Protein AF-A0A1Y2EDU8-F1 (afdb_monomer_lite)

Radius of gyration: 25.14 Å; chains: 1; bounding box: 68×52×65 Å

Organism: NCBI:txid1141098

Structure (mmCIF, N/CA/C/O backbone):
data_AF-A0A1Y2EDU8-F1
#
_entry.id   AF-A0A1Y2EDU8-F1
#
loop_
_atom_site.group_PDB
_atom_site.id
_atom_site.type_symbol
_atom_site.label_atom_id
_atom_site.label_alt_id
_atom_site.label_comp_id
_atom_site.label_asym_id
_atom_site.label_entity_id
_atom_site.label_seq_id
_atom_site.pdbx_PDB_ins_code
_atom_site.Cartn_x
_atom_site.Cartn_y
_atom_site.Cartn_z
_atom_site.occupancy
_atom_site.B_iso_or_equiv
_atom_site.auth_seq_id
_atom_site.auth_comp_id
_atom_site.auth_asym_id
_atom_site.auth_atom_id
_atom_site.pdbx_PDB_model_num
ATOM 1 N N . MET A 1 1 ? -16.006 30.646 19.051 1.00 31.11 1 MET A N 1
ATOM 2 C CA . MET A 1 1 ? -14.658 30.040 18.969 1.00 31.11 1 MET A CA 1
ATOM 3 C C . MET A 1 1 ? -14.305 29.450 20.327 1.00 31.11 1 MET A C 1
ATOM 5 O O . MET A 1 1 ? -13.893 30.186 21.211 1.00 31.11 1 MET A O 1
ATOM 9 N N . ARG A 1 2 ? -14.573 28.156 20.543 1.00 25.34 2 ARG A N 1
ATOM 10 C CA . ARG A 1 2 ? -14.184 27.457 21.779 1.00 25.34 2 ARG A CA 1
ATOM 11 C C . ARG A 1 2 ? -12.814 26.822 21.551 1.00 25.34 2 ARG A C 1
ATOM 13 O O . ARG A 1 2 ? -12.656 26.014 20.643 1.00 25.34 2 ARG A O 1
ATOM 20 N N . LEU A 1 3 ? -11.835 27.264 22.332 1.00 23.70 3 LEU A N 1
ATOM 21 C CA . LEU A 1 3 ? -10.467 26.756 22.347 1.00 23.70 3 LEU A CA 1
ATOM 22 C C . LEU A 1 3 ? -10.470 25.377 23.020 1.00 23.70 3 LEU A C 1
ATOM 24 O O . LEU A 1 3 ? -10.844 25.266 24.186 1.00 23.70 3 LEU A O 1
ATOM 28 N N . TYR A 1 4 ? -10.075 24.333 22.291 1.00 24.27 4 TYR A N 1
ATOM 29 C CA . TYR A 1 4 ? -9.781 23.029 22.885 1.00 24.27 4 TYR A CA 1
ATOM 30 C C . TYR A 1 4 ? -8.486 23.127 23.713 1.00 24.27 4 TYR A C 1
ATOM 32 O O . TYR A 1 4 ? -7.514 23.734 23.247 1.00 24.27 4 TYR A O 1
ATOM 40 N N . PRO A 1 5 ? -8.431 22.555 24.927 1.00 28.44 5 PRO A N 1
ATOM 41 C CA . PRO A 1 5 ? -7.215 22.550 25.725 1.00 28.44 5 PRO A CA 1
ATOM 42 C C . PRO A 1 5 ? -6.164 21.632 25.085 1.00 28.44 5 PRO A C 1
ATOM 44 O O . PRO A 1 5 ? -6.459 20.509 24.679 1.00 28.44 5 PRO A O 1
ATOM 47 N N . LYS A 1 6 ? -4.920 22.124 25.004 1.00 24.64 6 LYS A N 1
ATOM 48 C CA . LYS A 1 6 ? -3.731 21.363 24.595 1.00 24.64 6 LYS A CA 1
ATOM 49 C C . LYS A 1 6 ? -3.589 20.123 25.487 1.00 24.64 6 LYS A C 1
ATOM 51 O O . LYS A 1 6 ? -3.146 20.234 26.627 1.00 24.64 6 LYS A O 1
ATOM 56 N N . MET A 1 7 ? -3.936 18.948 24.965 1.00 25.66 7 MET A N 1
ATOM 57 C CA . MET A 1 7 ? -3.514 17.679 25.553 1.00 25.66 7 MET A CA 1
ATOM 58 C C . MET A 1 7 ? -1.989 17.593 25.457 1.00 25.66 7 MET A C 1
ATOM 60 O O . MET A 1 7 ? -1.421 17.649 24.367 1.00 25.66 7 MET A O 1
ATOM 64 N N . ALA A 1 8 ? -1.323 17.488 26.606 1.00 26.30 8 ALA A N 1
ATOM 65 C CA . ALA A 1 8 ? 0.096 17.185 26.680 1.00 26.30 8 ALA A CA 1
ATOM 66 C C . ALA A 1 8 ? 0.315 15.760 26.150 1.00 26.30 8 ALA A C 1
ATOM 68 O O . ALA A 1 8 ? 0.116 14.776 26.862 1.00 26.30 8 ALA A O 1
ATOM 69 N N . LEU A 1 9 ? 0.682 15.652 24.873 1.00 28.88 9 LEU A N 1
ATOM 70 C CA . LEU A 1 9 ? 1.166 14.413 24.283 1.00 28.88 9 LEU A CA 1
ATOM 71 C C . LEU A 1 9 ? 2.421 14.001 25.059 1.00 28.88 9 LEU A C 1
ATOM 73 O O . LEU A 1 9 ? 3.447 14.678 25.000 1.00 28.88 9 LEU A O 1
ATOM 77 N N . ARG A 1 10 ? 2.326 12.909 25.826 1.00 30.50 10 ARG A N 1
ATOM 78 C CA . ARG A 1 10 ? 3.508 12.218 26.351 1.00 30.50 10 ARG A CA 1
ATOM 79 C C . ARG A 1 10 ? 4.423 11.933 25.164 1.00 30.50 10 ARG A C 1
ATOM 81 O O . ARG A 1 10 ? 3.951 11.364 24.178 1.00 30.50 10 ARG A O 1
ATOM 88 N N . SER A 1 11 ? 5.683 12.350 25.269 1.00 31.45 11 SER A N 1
ATOM 89 C CA . SER A 1 11 ? 6.709 12.154 24.246 1.00 31.45 11 SER A CA 1
ATOM 90 C C . SER A 1 11 ? 6.653 10.725 23.690 1.00 31.45 11 SER A C 1
ATOM 92 O O . SER A 1 11 ? 6.483 9.790 24.483 1.00 31.45 11 SER A O 1
ATOM 94 N N . PRO A 1 12 ? 6.767 10.530 22.364 1.00 37.16 12 PRO A N 1
ATOM 95 C CA . PRO A 1 12 ? 6.804 9.194 21.785 1.00 37.16 12 PRO A CA 1
ATOM 96 C C . PRO A 1 12 ? 7.934 8.401 22.446 1.00 37.16 12 PRO A C 1
ATOM 98 O O . PRO A 1 12 ? 9.049 8.904 22.593 1.00 37.16 12 PRO A O 1
ATOM 101 N N . ILE A 1 13 ? 7.621 7.186 22.903 1.00 40.16 13 ILE A N 1
ATOM 102 C CA . ILE A 1 13 ? 8.613 6.257 23.446 1.00 40.16 13 ILE A CA 1
ATOM 103 C C . ILE A 1 13 ? 9.615 5.998 22.314 1.00 40.16 13 ILE A C 1
ATOM 105 O O . ILE A 1 13 ? 9.205 5.461 21.283 1.00 40.16 13 ILE A O 1
ATOM 109 N N . PRO A 1 14 ? 10.900 6.369 22.458 1.00 43.28 14 PRO A N 1
ATOM 110 C CA . PRO A 1 14 ? 11.898 6.070 21.442 1.00 43.28 14 PRO A CA 1
ATOM 111 C C . PRO A 1 14 ? 11.961 4.554 21.255 1.00 43.28 14 PRO A C 1
ATOM 113 O O . PRO A 1 14 ? 12.070 3.822 22.241 1.00 43.28 14 PRO A O 1
ATOM 116 N N . TRP A 1 15 ? 11.937 4.056 20.016 1.00 43.34 15 TRP A N 1
ATOM 117 C CA . TRP A 1 15 ? 11.959 2.612 19.728 1.00 43.34 15 TRP A CA 1
ATOM 118 C C . TRP A 1 15 ? 13.137 1.859 20.366 1.00 43.34 15 TRP A C 1
ATOM 120 O O . TRP A 1 15 ? 13.067 0.647 20.580 1.00 43.34 15 TRP A O 1
ATOM 130 N N . GLN A 1 16 ? 14.200 2.575 20.735 1.00 42.75 16 GLN A N 1
ATOM 131 C CA . GLN A 1 16 ? 15.323 2.057 21.515 1.00 42.75 16 GLN A CA 1
ATOM 132 C C . GLN A 1 16 ? 14.893 1.478 22.881 1.00 42.75 16 GLN A C 1
ATOM 134 O O . GLN A 1 16 ? 15.516 0.531 23.354 1.00 42.75 16 GLN A O 1
ATOM 139 N N . GLN A 1 17 ? 13.796 1.948 23.490 1.00 42.12 17 GLN A N 1
ATOM 140 C CA . GLN A 1 17 ? 13.274 1.397 24.750 1.00 42.12 17 GLN A CA 1
ATOM 141 C C . GLN A 1 17 ? 12.491 0.085 24.575 1.00 42.12 17 GLN A C 1
ATOM 143 O O . GLN A 1 17 ? 12.511 -0.752 25.477 1.00 42.12 17 GLN A O 1
ATOM 148 N N . LEU A 1 18 ? 11.890 -0.178 23.408 1.00 41.47 18 LEU A N 1
ATOM 149 C CA . LEU A 1 18 ? 11.237 -1.469 23.126 1.00 41.47 18 LEU A CA 1
ATOM 150 C C . LEU A 1 18 ? 12.246 -2.620 22.957 1.00 41.47 18 LEU A C 1
ATOM 152 O O . LEU A 1 18 ? 11.882 -3.789 23.094 1.00 41.47 18 LEU A O 1
ATOM 156 N N . GLN A 1 19 ? 13.529 -2.315 22.727 1.00 43.03 19 GLN A N 1
ATOM 157 C CA . GLN A 1 19 ? 14.598 -3.321 22.686 1.00 43.03 19 GLN A CA 1
ATOM 158 C C . GLN A 1 19 ? 14.978 -3.860 24.080 1.00 43.03 19 GLN A C 1
ATOM 160 O O . GLN A 1 19 ? 15.568 -4.937 24.170 1.00 43.03 19 GLN A O 1
ATOM 165 N N . LEU A 1 20 ? 14.597 -3.170 25.164 1.00 35.31 20 LEU A N 1
ATOM 166 C CA . LEU A 1 20 ? 14.938 -3.548 26.543 1.00 35.31 20 LEU A CA 1
ATOM 167 C C . LEU A 1 20 ? 13.920 -4.486 27.216 1.00 35.31 20 LEU A C 1
ATOM 169 O O . LEU A 1 20 ? 14.212 -5.039 28.273 1.00 35.31 20 LEU A O 1
ATOM 173 N N . LEU A 1 21 ? 12.776 -4.777 26.589 1.00 34.75 21 LEU A N 1
ATOM 174 C CA . LEU A 1 21 ? 11.766 -5.713 27.117 1.00 34.75 21 LEU A CA 1
ATOM 175 C C . LEU A 1 21 ? 12.060 -7.197 26.796 1.00 34.75 21 LEU A C 1
ATOM 177 O O . LEU A 1 21 ? 11.156 -8.024 26.677 1.00 34.75 21 LEU A O 1
ATOM 181 N N . ARG A 1 22 ? 13.342 -7.579 26.695 1.00 40.56 22 ARG A N 1
ATOM 182 C CA . ARG A 1 22 ? 13.776 -8.988 26.703 1.00 40.56 22 ARG A CA 1
ATOM 183 C C . ARG A 1 22 ? 13.996 -9.457 28.143 1.00 40.56 22 ARG A C 1
ATOM 185 O O . ARG A 1 22 ? 15.133 -9.468 28.601 1.00 40.56 22 ARG A O 1
ATOM 192 N N . ARG A 1 23 ? 12.923 -9.872 28.824 1.00 38.06 23 ARG A N 1
ATOM 193 C CA . ARG A 1 23 ? 12.878 -10.970 29.822 1.00 38.06 23 ARG A CA 1
ATOM 194 C C . ARG A 1 23 ? 11.539 -10.943 30.556 1.00 38.06 23 ARG A C 1
ATOM 196 O O . ARG A 1 23 ? 11.366 -10.219 31.528 1.00 38.06 23 ARG A O 1
ATOM 203 N N . SER A 1 24 ? 10.605 -11.759 30.092 1.00 28.97 24 SER A N 1
ATOM 204 C CA . SER A 1 24 ? 9.551 -12.362 30.917 1.00 28.97 24 SER A CA 1
ATOM 205 C C . SER A 1 24 ? 8.806 -13.381 30.055 1.00 28.97 24 SER A C 1
ATOM 207 O O . SER A 1 24 ? 8.240 -13.046 29.020 1.00 28.97 24 SER A O 1
ATOM 209 N N . THR A 1 25 ? 8.882 -14.652 30.444 1.00 41.22 25 THR A N 1
ATOM 210 C CA . THR A 1 25 ? 7.935 -15.696 30.028 1.00 41.22 25 THR A CA 1
ATOM 211 C C . THR A 1 25 ? 6.576 -15.397 30.669 1.00 41.22 25 THR A C 1
ATOM 213 O O . THR A 1 25 ? 6.549 -14.786 31.741 1.00 41.22 25 THR A O 1
ATOM 216 N N . PRO A 1 26 ? 5.446 -15.806 30.059 1.00 39.59 26 PRO A N 1
ATOM 217 C CA . PRO A 1 26 ? 4.779 -16.976 30.642 1.00 39.59 26 PRO A CA 1
ATOM 218 C C . PRO A 1 26 ? 3.902 -17.840 29.705 1.00 39.59 26 PRO A C 1
ATOM 220 O O . PRO A 1 26 ? 3.386 -17.401 28.684 1.00 39.59 26 PRO A O 1
ATOM 223 N N . SER A 1 27 ? 3.740 -19.084 30.172 1.00 28.56 27 SER A N 1
ATOM 224 C CA . SER A 1 27 ? 2.516 -19.897 30.302 1.00 28.56 27 SER A CA 1
ATOM 225 C C . SER A 1 27 ? 1.524 -20.024 29.137 1.00 28.56 27 SER A C 1
ATOM 227 O O . SER A 1 27 ? 0.828 -19.091 28.747 1.00 28.56 27 SER A O 1
ATOM 229 N N . GLN A 1 28 ? 1.383 -21.273 28.692 1.00 31.70 28 GLN A N 1
ATOM 230 C CA . GLN A 1 28 ? 0.313 -21.779 27.842 1.00 31.70 28 GLN A CA 1
ATOM 231 C C . GLN A 1 28 ? -0.978 -21.945 28.647 1.00 31.70 28 GLN A C 1
ATOM 233 O O . GLN A 1 28 ? -0.964 -22.690 29.616 1.00 31.70 28 GLN A O 1
ATOM 238 N N . HIS A 1 29 ? -2.098 -21.397 28.175 1.00 28.73 29 HIS A N 1
ATOM 239 C CA . HIS A 1 29 ? -3.421 -22.025 28.287 1.00 28.73 29 HIS A CA 1
ATOM 240 C C . HIS A 1 29 ? -4.265 -21.611 27.079 1.00 28.73 29 HIS A C 1
ATOM 242 O O . HIS A 1 29 ? -4.399 -20.430 26.765 1.00 28.73 29 HIS A O 1
ATOM 248 N N . GLY A 1 30 ? -4.754 -22.618 26.357 1.00 27.88 30 GLY A N 1
ATOM 249 C CA . GLY A 1 30 ? -5.520 -22.465 25.131 1.00 27.88 30 GLY A CA 1
ATOM 250 C C . GLY A 1 30 ? -7.015 -22.382 25.394 1.00 27.88 30 GLY A C 1
ATOM 251 O O . GLY A 1 30 ? -7.527 -23.055 26.281 1.00 27.88 30 GLY A O 1
ATOM 252 N N . LEU A 1 31 ? -7.704 -21.615 24.555 1.00 26.03 31 LEU A N 1
ATOM 253 C CA . LEU A 1 31 ? -9.128 -21.755 24.283 1.00 26.03 31 LEU A CA 1
ATOM 254 C C . LEU A 1 31 ? -9.359 -21.449 22.800 1.00 26.03 31 LEU A C 1
ATOM 256 O O . LEU A 1 31 ? -8.886 -20.442 22.271 1.00 26.03 31 LEU A O 1
ATOM 260 N N . ALA A 1 32 ? -10.048 -22.369 22.131 1.00 31.06 32 ALA A N 1
ATOM 261 C CA . ALA A 1 32 ? -10.444 -22.275 20.736 1.00 31.06 32 ALA A CA 1
ATOM 262 C C . ALA A 1 32 ? -11.650 -21.337 20.594 1.00 31.06 32 ALA A C 1
ATOM 264 O O . ALA A 1 32 ? -12.642 -21.497 21.302 1.00 31.06 32 ALA A O 1
ATOM 265 N N . ILE A 1 33 ? -11.580 -20.386 19.657 1.00 25.77 33 ILE A N 1
ATOM 266 C CA . ILE A 1 33 ? -12.722 -19.571 19.228 1.00 25.77 33 ILE A CA 1
ATOM 267 C C . ILE A 1 33 ? -12.734 -19.521 17.696 1.00 25.77 33 ILE A C 1
ATOM 269 O O . ILE A 1 33 ? -11.718 -19.253 17.051 1.00 25.77 33 ILE A O 1
ATOM 273 N N . HIS A 1 34 ? -13.908 -19.818 17.139 1.00 23.69 34 HIS A N 1
ATOM 274 C CA . HIS A 1 34 ? -14.266 -19.754 15.725 1.00 23.69 34 HIS A CA 1
ATOM 275 C C . HIS A 1 34 ? -13.879 -18.412 15.073 1.00 23.69 34 HIS A C 1
ATOM 277 O O . HIS A 1 34 ? -14.187 -17.345 15.599 1.00 23.69 34 HIS A O 1
ATOM 283 N N . ARG A 1 35 ? -13.254 -18.476 13.888 1.00 23.94 35 ARG A N 1
ATOM 284 C CA . ARG A 1 35 ? -12.949 -17.327 13.017 1.00 23.94 35 ARG A CA 1
ATOM 285 C C . ARG A 1 35 ? -13.993 -17.203 11.900 1.00 23.94 35 ARG A C 1
ATOM 287 O O . ARG A 1 35 ? -14.291 -18.217 11.268 1.00 23.94 35 ARG A O 1
ATOM 294 N N . PRO A 1 36 ? -14.396 -15.978 11.530 1.00 25.88 36 PRO A N 1
ATOM 295 C CA . PRO A 1 36 ? -14.712 -15.668 10.146 1.00 25.88 36 PRO A CA 1
ATOM 296 C C . PRO A 1 36 ? -13.731 -14.640 9.557 1.00 25.88 36 PRO A C 1
ATOM 298 O O . PRO A 1 36 ? -13.360 -13.658 10.190 1.00 25.88 36 PRO A O 1
ATOM 301 N N . PHE A 1 37 ? -13.291 -14.961 8.339 1.00 23.98 37 PHE A N 1
ATOM 302 C CA . PHE A 1 37 ? -12.989 -14.094 7.193 1.00 23.98 37 PHE A CA 1
ATOM 303 C C . PHE A 1 37 ? -12.578 -12.622 7.431 1.00 23.98 37 PHE A C 1
ATOM 305 O O . PHE A 1 37 ? -13.380 -11.792 7.842 1.00 23.98 37 PHE A O 1
ATOM 312 N N . CYS A 1 38 ? -11.362 -12.278 6.988 1.00 24.98 38 CYS A N 1
ATOM 313 C CA . CYS A 1 38 ? -10.904 -10.902 6.760 1.00 24.98 38 CYS A CA 1
ATOM 314 C C . CYS A 1 38 ? -10.783 -10.632 5.249 1.00 24.98 38 CYS A C 1
ATOM 316 O O . CYS A 1 38 ? -9.917 -11.237 4.611 1.00 24.98 38 CYS A O 1
ATOM 318 N N . PRO A 1 39 ? -11.541 -9.690 4.663 1.00 25.58 39 PRO A N 1
ATOM 319 C CA . PRO A 1 39 ? -11.164 -9.062 3.410 1.00 25.58 39 PRO A CA 1
ATOM 320 C C . PRO A 1 39 ? -10.305 -7.827 3.717 1.00 25.58 39 PRO A C 1
ATOM 322 O O . PRO A 1 39 ? -10.791 -6.807 4.193 1.00 25.58 39 PRO A O 1
ATOM 325 N N . THR A 1 40 ? -9.005 -7.882 3.427 1.00 29.92 40 THR A N 1
ATOM 326 C CA . THR A 1 40 ? -8.190 -6.663 3.299 1.00 29.92 40 THR A CA 1
ATOM 327 C C . THR A 1 40 ? -8.637 -5.910 2.049 1.00 29.92 40 THR A C 1
ATOM 329 O O . THR A 1 40 ? -8.171 -6.211 0.949 1.00 29.92 40 THR A O 1
ATOM 332 N N . SER A 1 41 ? -9.551 -4.954 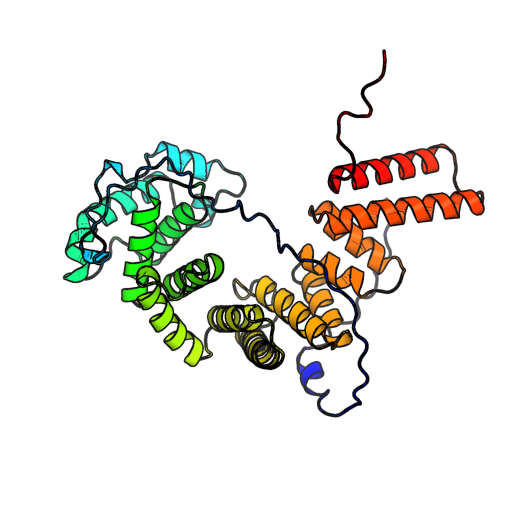2.209 1.00 28.72 41 SER A N 1
ATOM 333 C CA . SER A 1 41 ? -10.006 -4.075 1.136 1.00 28.72 41 SER A CA 1
ATOM 334 C C . SER A 1 41 ? -9.746 -2.620 1.505 1.00 28.72 41 SER A C 1
ATOM 336 O O . SER A 1 41 ? -10.500 -1.983 2.230 1.00 28.72 41 SER A O 1
ATOM 338 N N . THR A 1 42 ? -8.676 -2.070 0.943 1.00 33.16 42 THR A N 1
ATOM 339 C CA . THR A 1 42 ? -8.676 -0.671 0.520 1.00 33.16 42 THR A CA 1
ATOM 340 C C . THR A 1 42 ? -8.426 -0.702 -0.985 1.00 33.16 42 THR A C 1
ATOM 342 O O . THR A 1 42 ? -7.299 -0.870 -1.448 1.00 33.16 42 THR A O 1
ATOM 345 N N . LEU A 1 43 ? -9.536 -0.680 -1.730 1.00 32.34 43 LEU A N 1
ATOM 346 C CA . LEU A 1 43 ? -9.652 -0.424 -3.170 1.00 32.34 43 LEU A CA 1
ATOM 347 C C . LEU A 1 43 ? -8.667 -1.181 -4.076 1.00 32.34 43 LEU A C 1
ATOM 349 O O . LEU A 1 43 ? -7.963 -0.605 -4.904 1.00 32.34 43 LEU A O 1
ATOM 353 N N . LEU A 1 44 ? -8.686 -2.509 -3.993 1.00 34.97 44 LEU A N 1
ATOM 354 C CA . LEU A 1 44 ? -8.379 -3.336 -5.155 1.00 34.97 44 LEU A CA 1
ATOM 355 C C . LEU A 1 44 ? -9.691 -3.611 -5.882 1.00 34.97 44 LEU A C 1
ATOM 357 O O . LEU A 1 44 ? -10.496 -4.418 -5.420 1.00 34.97 44 LEU A O 1
ATOM 361 N N . ARG A 1 45 ? -9.899 -2.984 -7.047 1.00 38.31 45 ARG A N 1
ATOM 362 C CA . ARG A 1 45 ? -10.782 -3.598 -8.045 1.00 38.31 45 ARG A CA 1
ATOM 363 C C . ARG A 1 45 ? -10.256 -5.013 -8.253 1.00 38.31 45 ARG A C 1
ATOM 365 O O . ARG A 1 45 ? -9.078 -5.182 -8.569 1.00 38.31 45 ARG A O 1
ATOM 372 N N . SER A 1 46 ? -11.110 -6.011 -8.038 1.00 34.28 46 SER A N 1
ATOM 373 C CA . SER A 1 46 ? -10.810 -7.377 -8.445 1.00 34.28 46 SER A CA 1
ATOM 374 C C . SER A 1 46 ? -10.335 -7.327 -9.896 1.00 34.28 46 SER A C 1
ATOM 376 O O . SER A 1 46 ? -11.068 -6.865 -10.773 1.00 34.28 46 SER A O 1
ATOM 378 N N . PHE A 1 47 ? -9.096 -7.752 -10.152 1.00 38.44 47 PHE A N 1
ATOM 379 C CA . PHE A 1 47 ? -8.592 -7.968 -11.504 1.00 38.44 47 PHE A CA 1
ATOM 380 C C . PHE A 1 47 ? -9.245 -9.238 -12.065 1.00 38.44 47 PHE A C 1
ATOM 382 O O . PHE A 1 47 ? -8.568 -10.202 -12.417 1.00 38.44 47 PHE A O 1
ATOM 389 N N . HIS A 1 48 ? -10.576 -9.264 -12.137 1.00 36.00 48 HIS A N 1
ATOM 390 C CA . HIS A 1 48 ? -11.250 -10.153 -13.059 1.00 36.00 48 HIS A CA 1
ATOM 391 C C . HIS A 1 48 ? -10.880 -9.644 -14.446 1.00 36.00 48 HIS A C 1
ATOM 393 O O . HIS A 1 48 ? -11.360 -8.608 -14.905 1.00 36.00 48 HIS A O 1
ATOM 399 N N . SER A 1 49 ? -9.933 -10.338 -15.073 1.00 38.19 49 SER A N 1
ATOM 400 C CA . SER A 1 49 ? -9.660 -10.209 -16.495 1.00 38.19 49 SER A CA 1
ATOM 401 C C . SER A 1 49 ? -10.998 -10.295 -17.217 1.00 38.19 49 SER A C 1
ATOM 403 O O . SER A 1 49 ? -11.623 -11.356 -17.208 1.00 38.19 49 SER A O 1
ATOM 405 N N . SER A 1 50 ? -11.460 -9.179 -17.784 1.00 36.72 50 SER A N 1
ATOM 406 C CA . SER A 1 50 ? -12.620 -9.197 -18.667 1.00 36.72 50 SER A CA 1
ATOM 407 C C . SER A 1 50 ? -12.329 -10.235 -19.761 1.00 36.72 50 SER A C 1
ATOM 409 O O . SER A 1 50 ? -11.308 -10.089 -20.442 1.00 36.72 50 SER A O 1
ATOM 411 N N . PRO A 1 51 ? -13.149 -11.293 -19.922 1.00 43.75 51 PRO A N 1
ATOM 412 C CA . PRO A 1 51 ? -12.841 -12.414 -20.816 1.00 43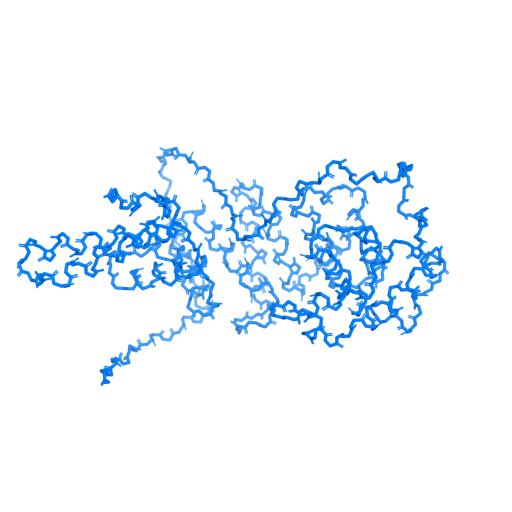.75 51 PRO A CA 1
ATOM 413 C C . PRO A 1 51 ? -12.708 -12.027 -22.299 1.00 43.75 51 PRO A C 1
ATOM 415 O O . PRO A 1 51 ? -12.269 -12.840 -23.105 1.00 43.75 51 PRO A O 1
ATOM 418 N N . ASN A 1 52 ? -13.065 -10.792 -22.668 1.00 39.88 52 ASN A N 1
ATOM 419 C CA . ASN A 1 52 ? -13.280 -10.393 -24.058 1.00 39.88 52 ASN A CA 1
ATOM 420 C C . ASN A 1 52 ? -12.154 -9.572 -24.699 1.00 39.88 52 ASN A C 1
ATOM 422 O O . ASN A 1 52 ? -12.250 -9.254 -25.883 1.00 39.88 52 ASN A O 1
ATOM 426 N N . HIS A 1 53 ? -11.056 -9.274 -23.998 1.00 46.59 53 HIS A N 1
ATOM 427 C CA . HIS A 1 53 ? -9.843 -8.866 -24.708 1.00 46.59 53 HIS A CA 1
ATOM 428 C C . HIS A 1 53 ? -9.103 -10.125 -25.146 1.00 46.59 53 HIS A C 1
ATOM 430 O O . HIS A 1 53 ? -8.290 -10.668 -24.402 1.00 46.59 53 HIS A O 1
ATOM 436 N N . LEU A 1 54 ? -9.416 -10.585 -26.360 1.00 42.12 54 LEU A N 1
ATOM 437 C CA . LEU A 1 54 ? -8.667 -11.601 -27.094 1.00 42.12 54 LEU A CA 1
ATOM 438 C C . LEU A 1 54 ? -7.181 -11.222 -27.076 1.00 42.12 54 LEU A C 1
ATOM 440 O O . LEU A 1 54 ? -6.697 -10.462 -27.917 1.00 42.12 54 LEU A O 1
ATOM 444 N N . MET A 1 55 ? -6.444 -11.732 -26.088 1.00 49.16 55 MET A N 1
ATOM 445 C CA . MET A 1 55 ? -4.995 -11.745 -26.127 1.00 49.16 55 MET A CA 1
ATOM 446 C C . MET A 1 55 ? -4.654 -12.535 -27.384 1.00 49.16 55 MET A C 1
ATOM 448 O O . MET A 1 55 ? -4.868 -13.745 -27.406 1.00 49.16 55 MET A O 1
ATOM 452 N N . LYS A 1 56 ? -4.194 -11.848 -28.444 1.00 53.47 56 LYS A N 1
ATOM 453 C CA . LYS A 1 56 ? -3.618 -12.475 -29.644 1.00 53.47 56 LYS A CA 1
ATOM 454 C C . LYS A 1 56 ? -2.815 -13.677 -29.166 1.00 53.47 56 LYS A C 1
ATOM 456 O O . LYS A 1 56 ? -1.883 -13.474 -28.391 1.00 53.47 56 LYS A O 1
ATOM 461 N N . VAL A 1 57 ? -3.247 -14.883 -29.536 1.00 39.62 57 VAL A N 1
ATOM 462 C CA . VAL A 1 57 ? -2.750 -16.158 -29.003 1.00 39.62 57 VAL A CA 1
ATOM 463 C C . VAL A 1 57 ? -1.225 -16.155 -29.071 1.00 39.62 57 VAL A C 1
ATOM 465 O O . VAL A 1 57 ? -0.626 -16.332 -30.131 1.00 39.62 57 VAL A O 1
ATOM 468 N N . ARG A 1 58 ? -0.584 -15.864 -27.937 1.00 54.38 58 ARG A N 1
ATOM 469 C CA . ARG A 1 58 ? 0.870 -15.884 -27.808 1.00 54.38 58 ARG A CA 1
ATOM 470 C C . ARG A 1 58 ? 1.244 -17.335 -27.604 1.00 54.38 58 ARG A C 1
ATOM 472 O O . ARG A 1 58 ? 0.750 -17.966 -26.672 1.00 54.38 58 ARG A O 1
ATOM 479 N N . LYS A 1 59 ? 2.100 -17.868 -28.478 1.00 54.25 59 LYS A N 1
ATOM 480 C CA . LYS A 1 59 ? 2.705 -19.180 -28.250 1.00 54.25 59 LYS A CA 1
ATOM 481 C C . LYS A 1 59 ? 3.298 -19.186 -26.830 1.00 54.25 59 LYS A C 1
ATOM 483 O O . LYS A 1 59 ? 3.997 -18.230 -26.485 1.00 54.25 59 LYS A O 1
ATOM 488 N N . PRO A 1 60 ? 3.015 -20.204 -26.003 1.00 46.16 60 PRO A N 1
ATOM 489 C CA . PRO A 1 60 ? 3.634 -20.345 -24.693 1.00 46.16 60 PRO A CA 1
ATOM 490 C C . PRO A 1 60 ? 5.133 -20.590 -24.900 1.00 46.16 60 PRO A C 1
ATOM 492 O O . PRO A 1 60 ? 5.568 -21.700 -25.182 1.00 46.16 60 PRO A O 1
ATOM 495 N N . GLY A 1 61 ? 5.920 -19.516 -24.870 1.00 51.91 61 GLY A N 1
ATOM 496 C CA . GLY A 1 61 ? 7.344 -19.563 -25.175 1.00 51.91 61 GLY A CA 1
ATOM 497 C C . GLY A 1 61 ? 7.970 -18.176 -25.130 1.00 51.91 61 GLY A C 1
ATOM 498 O O . GLY A 1 61 ? 8.019 -17.497 -26.147 1.00 51.91 61 GLY A O 1
ATOM 499 N N . SER A 1 62 ? 8.452 -17.794 -23.942 1.00 62.53 62 SER A N 1
ATOM 500 C CA . SER A 1 62 ? 9.297 -16.627 -23.640 1.00 62.53 62 SER A CA 1
ATOM 501 C C . SER A 1 62 ? 8.779 -15.240 -24.077 1.00 62.53 62 SER A C 1
ATOM 503 O O . SER A 1 62 ? 8.470 -14.978 -25.239 1.00 62.53 62 SER A O 1
ATOM 505 N N . PHE A 1 63 ? 8.804 -14.274 -23.148 1.00 63.56 63 PHE A N 1
ATOM 506 C CA . PHE A 1 63 ? 8.540 -12.851 -23.433 1.00 63.56 63 PHE A CA 1
ATOM 507 C C . PHE A 1 63 ? 9.442 -12.271 -24.541 1.00 63.56 63 PHE A C 1
ATOM 509 O O . PHE A 1 63 ? 9.106 -11.241 -25.119 1.00 63.56 63 PHE A O 1
ATOM 516 N N . SER A 1 64 ? 10.542 -12.956 -24.877 1.00 60.53 64 SER A N 1
ATOM 517 C CA . SER A 1 64 ? 11.507 -12.575 -25.913 1.00 60.53 64 SER A CA 1
ATOM 518 C C . SER A 1 64 ? 10.954 -12.517 -27.338 1.00 60.53 64 SER A C 1
ATOM 520 O O . SER A 1 64 ? 11.586 -11.924 -28.205 1.00 60.53 64 SER A O 1
ATOM 522 N N . THR A 1 65 ? 9.805 -13.138 -27.614 1.00 69.06 65 THR A N 1
ATOM 523 C CA . THR A 1 65 ? 9.237 -13.200 -28.974 1.00 69.06 65 THR A CA 1
ATOM 524 C C . THR A 1 65 ? 8.105 -12.202 -29.214 1.00 69.06 65 THR A C 1
ATOM 526 O O . THR A 1 65 ? 7.564 -12.129 -30.321 1.00 69.06 65 THR A O 1
ATOM 529 N N . ILE A 1 66 ? 7.733 -11.413 -28.201 1.00 71.38 66 ILE A N 1
ATOM 530 C CA . ILE A 1 66 ? 6.605 -10.489 -28.299 1.00 71.38 66 ILE A CA 1
ATOM 531 C C . ILE A 1 66 ? 6.999 -9.299 -29.177 1.00 71.38 66 ILE A C 1
ATOM 533 O O . ILE A 1 66 ? 7.850 -8.491 -28.816 1.00 71.38 66 ILE A O 1
ATOM 537 N N . ARG A 1 67 ? 6.334 -9.166 -30.328 1.00 84.62 67 ARG A N 1
ATOM 538 C CA . ARG A 1 67 ? 6.414 -7.967 -31.167 1.00 84.62 67 ARG A CA 1
ATOM 539 C C . ARG A 1 67 ? 5.296 -7.011 -30.776 1.00 84.62 67 ARG A C 1
ATOM 541 O O . ARG A 1 67 ? 4.124 -7.327 -30.970 1.00 84.62 67 ARG A O 1
ATOM 548 N N . PHE A 1 68 ? 5.673 -5.868 -30.218 1.00 93.31 68 PHE A N 1
ATOM 549 C CA . PHE A 1 68 ? 4.766 -4.744 -30.012 1.00 93.31 68 PHE A CA 1
ATOM 550 C C . PHE A 1 68 ? 4.648 -3.938 -31.305 1.00 93.31 68 PHE A C 1
ATOM 552 O O . PHE A 1 68 ? 5.603 -3.821 -32.070 1.00 93.31 68 PHE A O 1
ATOM 559 N N . THR A 1 69 ? 3.466 -3.397 -31.552 1.00 93.88 69 THR A N 1
ATOM 560 C CA . THR A 1 69 ? 3.143 -2.562 -32.708 1.00 93.88 69 THR A CA 1
ATOM 561 C C . THR A 1 69 ? 2.697 -1.180 -32.242 1.00 93.88 69 THR A C 1
ATOM 563 O O . THR A 1 69 ? 2.349 -0.994 -31.078 1.00 93.88 69 THR A O 1
ATOM 566 N N . ALA A 1 70 ? 2.642 -0.206 -33.155 1.00 94.81 70 ALA A N 1
ATOM 567 C CA . ALA A 1 70 ? 2.123 1.127 -32.840 1.00 94.81 70 ALA A CA 1
ATOM 568 C C . ALA A 1 70 ? 0.675 1.093 -32.307 1.00 94.81 70 ALA A C 1
ATOM 570 O O . ALA A 1 70 ? 0.309 1.931 -31.493 1.00 94.81 70 ALA A O 1
ATOM 571 N N . SER A 1 71 ? -0.121 0.093 -32.711 1.00 94.62 71 SER A N 1
ATOM 572 C CA . SER A 1 71 ? -1.503 -0.087 -32.239 1.00 94.62 71 SER A CA 1
ATOM 573 C C . SER A 1 71 ? -1.618 -0.531 -30.777 1.00 94.62 71 SER A C 1
ATOM 575 O O . SER A 1 71 ? -2.687 -0.411 -30.189 1.00 94.62 71 SER A O 1
ATOM 577 N N . ASP A 1 72 ? -0.530 -1.031 -30.184 1.00 95.06 72 ASP A N 1
ATOM 578 C CA . ASP A 1 72 ? -0.500 -1.438 -28.778 1.00 95.06 72 ASP A CA 1
ATOM 579 C C . ASP A 1 72 ? -0.186 -0.248 -27.839 1.00 95.06 72 ASP A C 1
ATOM 581 O O . ASP A 1 72 ? -0.273 -0.385 -26.618 1.00 95.06 72 ASP A O 1
ATOM 585 N N . ILE A 1 73 ? 0.190 0.918 -28.389 1.00 96.88 73 ILE A N 1
ATOM 586 C CA . ILE A 1 73 ? 0.519 2.134 -27.631 1.00 96.88 73 ILE A CA 1
ATOM 587 C C . ILE A 1 73 ? -0.769 2.926 -27.355 1.00 96.88 73 ILE A C 1
ATOM 589 O O . ILE A 1 73 ? -1.505 3.216 -28.300 1.00 96.88 73 ILE A O 1
ATOM 593 N N . PRO A 1 74 ? -1.052 3.332 -26.100 1.00 96.75 74 PRO A N 1
ATOM 594 C CA . PRO A 1 74 ? -2.210 4.168 -25.805 1.00 96.75 74 PRO A CA 1
ATOM 595 C C . PRO A 1 74 ? -2.130 5.513 -26.546 1.00 96.75 74 PRO A C 1
ATOM 597 O O . PRO A 1 74 ? -1.057 6.128 -26.552 1.00 96.75 74 PRO A O 1
ATOM 600 N N . PRO A 1 75 ? -3.237 5.995 -27.143 1.00 97.12 75 PRO A N 1
ATOM 601 C CA . PRO A 1 75 ? -3.256 7.274 -27.852 1.00 97.12 75 PRO A CA 1
ATOM 602 C C . PRO A 1 75 ? -3.028 8.450 -26.890 1.00 97.12 75 PRO A C 1
ATOM 604 O O . PRO A 1 75 ? -3.190 8.303 -25.680 1.00 97.12 75 PRO A O 1
ATOM 607 N N . LEU A 1 76 ? -2.704 9.637 -27.418 1.00 97.38 76 LEU A N 1
ATOM 608 C CA . LEU A 1 76 ? -2.458 10.841 -26.606 1.00 97.38 76 LEU A CA 1
ATOM 609 C C . LEU A 1 76 ? -3.607 11.141 -25.627 1.00 97.38 76 LEU A C 1
ATOM 611 O O . LEU A 1 76 ? -3.359 11.382 -24.448 1.00 97.38 76 LEU A O 1
ATOM 615 N N . SER A 1 77 ? -4.852 10.988 -26.083 1.00 96.44 77 SER A N 1
ATOM 616 C CA . SER A 1 77 ? -6.064 11.206 -25.282 1.00 96.44 77 SER A CA 1
ATOM 617 C C . SER A 1 77 ? -6.151 10.336 -24.025 1.00 96.44 77 SER A C 1
ATOM 619 O O . SER A 1 77 ? -6.739 10.745 -23.024 1.00 96.44 77 SER A O 1
ATOM 621 N N . HIS A 1 78 ? -5.535 9.149 -24.027 1.00 95.00 78 HIS A N 1
ATOM 622 C CA . HIS A 1 78 ? -5.426 8.322 -22.826 1.00 95.00 78 HIS A CA 1
ATOM 623 C C . HIS A 1 78 ? -4.561 9.001 -21.756 1.00 95.00 78 HIS A C 1
ATOM 625 O O . HIS A 1 78 ? -4.933 9.045 -20.584 1.00 95.00 78 HIS A O 1
ATOM 631 N N . TRP A 1 79 ? -3.419 9.555 -22.161 1.00 95.88 79 TRP A N 1
ATOM 632 C CA . TRP A 1 79 ? -2.483 10.230 -21.265 1.00 95.88 79 TRP A CA 1
ATOM 633 C C . TRP A 1 79 ? -3.029 11.567 -20.769 1.00 95.88 79 TRP A C 1
ATOM 635 O O . TRP A 1 79 ? -2.891 11.877 -19.590 1.00 95.88 79 TRP A O 1
ATOM 645 N N . GLU A 1 80 ? -3.704 12.325 -21.633 1.00 95.75 80 GLU A N 1
ATOM 646 C CA . GLU A 1 80 ? -4.409 13.556 -21.251 1.00 95.75 80 GLU A CA 1
ATOM 647 C C . GLU A 1 80 ? -5.508 13.270 -20.219 1.00 95.75 80 GLU A C 1
ATOM 649 O O . GLU A 1 80 ? -5.630 13.977 -19.215 1.00 95.75 80 GLU A O 1
ATOM 654 N N . SER A 1 81 ? -6.266 12.183 -20.412 1.00 93.38 81 SER A N 1
ATOM 655 C CA . SER A 1 81 ? -7.277 11.746 -19.448 1.00 93.38 81 SER A CA 1
ATOM 656 C C . SER A 1 81 ? -6.655 11.402 -18.093 1.00 93.38 81 SER A C 1
ATOM 658 O O . SER A 1 81 ? -7.162 11.857 -17.070 1.00 93.38 81 SER A O 1
ATOM 660 N N . LEU A 1 82 ? -5.537 10.666 -18.068 1.00 91.75 82 LEU A N 1
ATOM 661 C CA . LEU A 1 82 ? -4.805 10.365 -16.831 1.00 91.75 82 LEU A CA 1
ATOM 662 C C . LEU A 1 82 ? -4.265 11.629 -16.146 1.00 91.75 82 LEU A C 1
ATOM 664 O O . LEU A 1 82 ? -4.344 11.731 -14.924 1.00 91.75 82 LEU A O 1
ATOM 668 N N . ALA A 1 83 ? -3.755 12.599 -16.908 1.00 92.56 83 ALA A N 1
ATOM 669 C CA . ALA A 1 83 ? -3.280 13.876 -16.370 1.00 92.56 83 ALA A CA 1
ATOM 670 C C . ALA A 1 83 ? -4.417 14.720 -15.765 1.00 92.56 83 ALA A C 1
ATOM 672 O O . ALA A 1 83 ? -4.192 15.489 -14.834 1.00 92.56 83 ALA A O 1
ATOM 673 N N . SER A 1 84 ? -5.647 14.539 -16.253 1.00 91.94 84 SER A N 1
ATOM 674 C CA . SER A 1 84 ? -6.832 15.262 -15.776 1.00 91.94 84 SER A CA 1
ATOM 675 C C . SER A 1 84 ? -7.464 14.655 -14.513 1.00 91.94 84 SER A C 1
ATOM 677 O O . SER A 1 84 ? -8.389 15.240 -13.953 1.00 91.94 84 SER A O 1
ATOM 679 N N . GLN A 1 85 ? -7.011 13.482 -14.053 1.00 90.00 85 GLN A N 1
ATOM 680 C CA . GLN A 1 85 ? -7.562 12.832 -12.860 1.00 90.00 85 GLN A CA 1
ATOM 681 C C . GLN A 1 85 ? -7.101 13.519 -11.568 1.00 90.00 85 GLN A C 1
ATOM 683 O O . GLN A 1 85 ? -5.974 14.007 -11.463 1.00 90.00 85 GLN A O 1
ATOM 688 N N . THR A 1 86 ? -7.963 13.510 -10.546 1.00 76.88 86 THR A N 1
ATOM 689 C CA . THR A 1 86 ? -7.641 14.014 -9.204 1.00 76.88 86 THR A CA 1
ATOM 690 C C . THR A 1 86 ? -6.376 13.342 -8.666 1.00 76.88 86 THR A C 1
ATOM 692 O O . THR A 1 86 ? -6.272 12.118 -8.651 1.00 76.88 86 THR A O 1
ATOM 695 N N . GLY A 1 87 ? -5.408 14.149 -8.227 1.00 78.06 87 GLY A N 1
ATOM 696 C CA . GLY A 1 87 ? -4.084 13.686 -7.796 1.00 78.06 87 GLY A CA 1
ATOM 697 C C . GLY A 1 87 ? -3.016 13.689 -8.896 1.00 78.06 87 GLY A C 1
ATOM 698 O O . GLY A 1 87 ? -1.849 13.516 -8.565 1.00 78.06 87 GLY A O 1
ATOM 699 N N . ASN A 1 88 ? -3.402 13.918 -10.161 1.00 80.31 88 ASN A N 1
ATOM 700 C CA . ASN A 1 88 ? -2.550 14.098 -11.344 1.00 80.31 88 ASN A CA 1
ATOM 701 C C . ASN A 1 88 ? -1.239 13.278 -11.297 1.00 80.31 88 ASN A C 1
ATOM 703 O O . ASN A 1 88 ? -0.147 13.824 -11.086 1.00 80.31 88 ASN A O 1
ATOM 707 N N . PRO A 1 89 ? -1.332 11.951 -11.495 1.00 80.31 89 PRO A N 1
ATOM 708 C CA . PRO A 1 89 ? -0.203 11.048 -11.303 1.00 80.31 89 PRO A CA 1
ATOM 709 C C . PRO A 1 89 ? 0.917 11.277 -12.329 1.00 80.31 89 PRO A C 1
ATOM 711 O O . PRO A 1 89 ? 2.064 10.932 -12.067 1.00 80.31 89 PRO A O 1
ATOM 714 N N . ILE A 1 90 ? 0.612 11.882 -13.482 1.00 85.50 90 ILE A N 1
ATOM 715 C CA . ILE A 1 90 ? 1.596 12.220 -14.519 1.00 85.50 90 ILE A CA 1
ATOM 716 C C . ILE A 1 90 ? 2.455 13.412 -14.078 1.00 85.50 90 ILE A C 1
ATOM 718 O O . ILE A 1 90 ? 3.684 13.319 -14.089 1.00 85.50 90 ILE A O 1
ATOM 722 N N . THR A 1 91 ? 1.836 14.507 -13.627 1.00 82.44 91 THR A N 1
ATOM 723 C CA . THR A 1 91 ? 2.578 15.695 -13.177 1.00 82.44 91 THR A CA 1
ATOM 724 C C . THR A 1 91 ? 3.318 15.448 -11.865 1.00 82.44 91 THR A C 1
ATOM 726 O O . THR A 1 91 ? 4.428 15.950 -11.705 1.00 82.44 91 THR A O 1
ATOM 729 N N . ALA A 1 92 ? 2.783 14.610 -10.969 1.00 85.62 92 ALA A N 1
ATOM 730 C CA . ALA A 1 92 ? 3.493 14.183 -9.758 1.00 85.62 92 ALA A CA 1
ATOM 731 C C . ALA A 1 92 ? 4.835 13.484 -10.062 1.00 85.62 92 ALA A C 1
ATOM 733 O O . ALA A 1 92 ? 5.753 13.524 -9.247 1.00 85.62 92 ALA A O 1
ATOM 734 N N . LEU A 1 93 ? 4.963 12.879 -11.249 1.00 88.81 93 LEU A N 1
ATOM 735 C CA . LEU A 1 93 ? 6.178 12.217 -11.734 1.00 88.81 93 LEU A CA 1
ATOM 736 C C . LEU A 1 93 ? 7.030 13.118 -12.648 1.00 88.81 93 LEU A C 1
ATOM 738 O O . LEU A 1 93 ? 8.009 12.647 -13.224 1.00 88.81 93 LEU A O 1
ATOM 742 N N . GLY A 1 94 ? 6.663 14.395 -12.817 1.00 92.69 94 GLY A N 1
ATOM 743 C CA . GLY A 1 94 ? 7.360 15.331 -13.706 1.00 92.69 94 GLY A CA 1
ATOM 744 C C . GLY A 1 94 ? 7.267 14.962 -15.191 1.00 92.69 94 GLY A C 1
ATOM 745 O O . GLY A 1 94 ? 8.150 15.316 -15.973 1.00 92.69 94 GLY A O 1
ATOM 746 N N . LEU A 1 95 ? 6.232 14.215 -15.585 1.00 94.69 95 LEU A N 1
ATOM 747 C CA . LEU A 1 95 ? 5.992 13.805 -16.967 1.00 94.69 95 LEU A CA 1
ATOM 748 C C . LEU A 1 95 ? 4.907 14.678 -17.614 1.00 94.69 95 LEU A C 1
ATOM 750 O O . LEU A 1 95 ? 4.090 15.290 -16.927 1.00 94.69 95 LEU A O 1
ATOM 754 N N . THR A 1 96 ? 4.887 14.709 -18.947 1.00 96.38 96 THR A N 1
ATOM 755 C CA . THR A 1 96 ? 3.771 15.253 -19.741 1.00 96.38 96 THR A CA 1
ATOM 756 C C . THR A 1 96 ? 3.119 14.131 -20.553 1.00 96.38 96 THR A C 1
ATOM 758 O O . THR A 1 96 ? 3.785 13.124 -20.831 1.00 96.38 96 THR A O 1
ATOM 761 N N . PRO A 1 97 ? 1.844 14.268 -20.961 1.00 97.00 97 PRO A N 1
ATOM 762 C CA . PRO A 1 97 ? 1.188 13.307 -21.847 1.00 97.00 97 PRO A CA 1
ATOM 763 C C . PRO A 1 97 ? 1.996 12.975 -23.114 1.00 97.00 97 PRO A C 1
ATOM 765 O O . PRO A 1 97 ? 2.157 11.806 -23.473 1.00 97.00 97 PRO A O 1
ATOM 768 N N . GLU A 1 98 ? 2.586 13.987 -23.748 1.00 97.81 98 GLU A N 1
ATOM 769 C CA . GLU A 1 98 ? 3.410 13.857 -24.953 1.00 97.81 98 GLU A CA 1
ATOM 770 C C . GLU A 1 98 ? 4.722 13.132 -24.654 1.00 97.81 98 GLU A C 1
ATOM 772 O O . GLU A 1 98 ? 5.164 12.292 -25.441 1.00 97.81 98 GLU A O 1
ATOM 777 N N . ALA A 1 99 ? 5.339 13.417 -23.501 1.00 96.75 99 ALA A N 1
ATOM 778 C CA . ALA A 1 99 ? 6.546 12.731 -23.061 1.00 96.75 99 ALA A CA 1
ATOM 779 C C . ALA A 1 99 ? 6.278 11.240 -22.810 1.00 96.75 99 ALA A C 1
ATOM 781 O O . ALA A 1 99 ? 7.097 10.407 -23.205 1.00 96.75 99 ALA A O 1
ATOM 782 N N . CYS A 1 100 ? 5.132 10.889 -22.216 1.00 97.38 100 CYS A N 1
ATOM 783 C CA . CYS A 1 100 ? 4.708 9.499 -22.041 1.00 97.38 100 CYS A CA 1
ATOM 784 C C . CYS A 1 100 ? 4.546 8.798 -23.395 1.00 97.38 100 CYS A C 1
ATOM 786 O O . CYS A 1 100 ? 5.169 7.758 -23.625 1.00 97.38 100 CYS A O 1
ATOM 788 N N . LEU A 1 101 ? 3.781 9.397 -24.314 1.00 97.88 101 LEU A N 1
ATOM 789 C CA . LEU A 1 101 ? 3.548 8.847 -25.649 1.00 97.88 101 LEU A CA 1
ATOM 790 C C . LEU A 1 101 ? 4.859 8.660 -26.429 1.00 97.88 101 LEU A C 1
ATOM 792 O O . LEU A 1 101 ? 5.136 7.563 -26.917 1.00 97.88 101 LEU A O 1
ATOM 796 N N . SER A 1 102 ? 5.690 9.702 -26.499 1.00 97.94 102 SER A N 1
ATOM 797 C CA . SER A 1 102 ? 6.976 9.674 -27.206 1.00 97.94 102 SER A CA 1
ATOM 798 C C . SER A 1 102 ? 7.924 8.625 -26.619 1.00 97.94 102 SER A C 1
ATOM 800 O O . SER A 1 102 ? 8.537 7.853 -27.357 1.00 97.94 102 SER A O 1
ATOM 802 N N . THR A 1 103 ? 7.996 8.519 -25.288 1.00 97.62 103 THR A N 1
ATOM 803 C CA . THR A 1 103 ? 8.833 7.513 -24.614 1.00 97.62 103 THR A CA 1
ATOM 804 C C . THR A 1 103 ? 8.359 6.093 -24.928 1.00 97.62 103 THR A C 1
ATOM 806 O O . THR A 1 103 ? 9.181 5.217 -25.195 1.00 97.62 103 THR A O 1
ATOM 809 N N . MET A 1 104 ? 7.045 5.846 -24.958 1.00 97.69 104 MET A N 1
ATOM 810 C CA . MET A 1 104 ? 6.509 4.539 -25.345 1.00 97.69 104 MET A CA 1
ATOM 811 C C . MET A 1 104 ? 6.783 4.198 -26.807 1.00 97.69 104 MET A C 1
ATOM 813 O O . MET A 1 104 ? 7.155 3.063 -27.099 1.00 97.69 104 MET A O 1
ATOM 817 N N . GLN A 1 105 ? 6.637 5.161 -27.718 1.00 97.56 105 GLN A N 1
ATOM 818 C CA . GLN A 1 105 ? 6.953 4.979 -29.137 1.00 97.56 105 GLN A CA 1
ATOM 819 C C . GLN A 1 105 ? 8.428 4.620 -29.338 1.00 97.56 105 GLN A C 1
ATOM 821 O O . GLN A 1 105 ? 8.738 3.652 -30.035 1.00 97.56 105 GLN A O 1
ATOM 826 N N . GLN A 1 106 ? 9.329 5.343 -28.669 1.00 97.12 106 GLN A N 1
ATOM 827 C CA . GLN A 1 106 ? 10.762 5.044 -28.672 1.00 97.12 106 GLN A CA 1
ATOM 828 C C . GLN A 1 106 ? 11.063 3.671 -28.068 1.00 97.12 106 GLN A C 1
ATOM 830 O O . GLN A 1 106 ? 11.874 2.925 -28.607 1.00 97.12 106 GLN A O 1
ATOM 835 N N . TYR A 1 107 ? 10.406 3.303 -26.968 1.00 97.06 107 TYR A N 1
ATOM 836 C CA . TYR A 1 107 ? 10.604 1.993 -26.357 1.00 97.06 107 TYR A CA 1
ATOM 837 C C . TYR A 1 107 ? 10.139 0.853 -27.274 1.00 97.06 107 TYR A C 1
ATOM 839 O O . TYR A 1 107 ? 10.865 -0.120 -27.472 1.00 97.06 107 TYR A O 1
ATOM 847 N N . VAL A 1 108 ? 8.945 0.969 -27.863 1.00 96.25 108 VAL A N 1
ATOM 848 C CA . VAL A 1 108 ? 8.377 -0.045 -28.764 1.00 96.25 108 VAL A CA 1
ATOM 849 C C . VAL A 1 108 ? 9.242 -0.239 -30.009 1.00 96.25 108 VAL A C 1
ATOM 851 O O . VAL A 1 108 ? 9.410 -1.378 -30.443 1.00 96.25 108 VAL A O 1
ATOM 854 N N . SER A 1 109 ? 9.840 0.829 -30.552 1.00 95.44 109 SER A N 1
ATOM 855 C CA . SER A 1 109 ? 10.700 0.728 -31.738 1.00 95.44 109 SER A CA 1
ATOM 856 C C . SER A 1 109 ? 11.999 -0.045 -31.479 1.00 95.44 109 SER A C 1
ATOM 858 O O . SER A 1 109 ? 12.490 -0.726 -32.379 1.00 95.44 109 SER A O 1
ATOM 860 N N . ILE A 1 110 ? 12.531 -0.004 -30.252 1.00 95.38 110 ILE A N 1
ATOM 861 C CA . ILE A 1 110 ? 13.781 -0.694 -29.898 1.00 95.38 110 ILE A CA 1
ATOM 862 C C . ILE A 1 110 ? 13.576 -2.040 -29.199 1.00 95.38 110 ILE A C 1
ATOM 864 O O . ILE A 1 110 ? 14.505 -2.850 -29.191 1.00 95.38 110 ILE A O 1
ATOM 868 N N . ALA A 1 111 ? 12.395 -2.296 -28.619 1.00 93.94 111 ALA A N 1
ATOM 869 C CA . ALA A 1 111 ? 12.113 -3.469 -27.788 1.00 93.94 111 ALA A CA 1
ATOM 870 C C . ALA A 1 111 ? 12.568 -4.814 -28.396 1.00 93.94 111 ALA A C 1
ATOM 872 O O . ALA A 1 111 ? 13.185 -5.591 -27.664 1.00 93.94 111 ALA A O 1
ATOM 873 N N . PRO A 1 112 ? 12.391 -5.084 -29.710 1.00 91.00 112 PRO A N 1
ATOM 874 C CA . PRO A 1 112 ? 12.866 -6.327 -30.329 1.00 91.00 112 PRO A CA 1
ATOM 875 C C . PRO A 1 112 ? 14.388 -6.538 -30.262 1.00 91.00 112 PRO A C 1
ATOM 877 O O . PRO A 1 112 ? 14.857 -7.664 -30.397 1.00 91.00 112 PRO A O 1
ATOM 880 N N . THR A 1 113 ? 15.166 -5.468 -30.077 1.00 91.56 113 THR A N 1
ATOM 881 C CA . THR A 1 113 ? 16.641 -5.489 -30.100 1.00 91.56 113 THR A CA 1
ATOM 882 C C . THR A 1 113 ? 17.285 -5.373 -28.717 1.00 91.56 113 THR A C 1
ATOM 884 O O . THR A 1 113 ? 18.497 -5.555 -28.595 1.00 91.56 113 THR A O 1
ATOM 887 N N . LEU A 1 114 ? 16.500 -5.126 -27.660 1.00 89.94 114 LEU A N 1
ATOM 888 C CA . LEU A 1 114 ? 17.004 -4.889 -26.296 1.00 89.94 114 LEU A CA 1
ATOM 889 C C . LEU A 1 114 ? 17.723 -6.092 -25.672 1.00 89.94 114 LEU A C 1
ATOM 891 O O . LEU A 1 114 ? 18.457 -5.935 -24.704 1.00 89.94 114 LEU A O 1
ATOM 895 N N . GLN A 1 115 ? 17.555 -7.292 -26.226 1.00 84.62 115 GLN A N 1
ATOM 896 C CA . GLN A 1 115 ? 18.316 -8.466 -25.787 1.00 84.62 115 GLN A CA 1
ATOM 897 C C . GLN A 1 115 ? 19.785 -8.421 -26.217 1.00 84.62 115 GLN A C 1
ATOM 899 O O . GLN A 1 115 ? 20.625 -9.077 -25.612 1.00 84.62 115 GLN A O 1
ATOM 904 N N . GLN A 1 116 ? 20.085 -7.670 -27.276 1.00 88.44 116 GLN A N 1
ATOM 905 C CA . GLN A 1 116 ? 21.407 -7.616 -27.898 1.00 88.44 116 GLN A CA 1
ATOM 906 C C . GLN A 1 116 ? 22.092 -6.264 -27.692 1.00 88.44 116 GLN A C 1
ATOM 908 O O . GLN A 1 116 ? 23.283 -6.131 -27.963 1.00 88.44 116 GLN A O 1
ATOM 913 N N . ARG A 1 117 ? 21.342 -5.242 -27.267 1.00 90.69 117 ARG A N 1
ATOM 914 C CA . ARG A 1 117 ? 21.819 -3.863 -27.179 1.00 90.69 117 ARG A CA 1
ATOM 915 C C . ARG A 1 117 ? 21.474 -3.248 -25.828 1.00 90.69 117 ARG A C 1
ATOM 917 O O . ARG A 1 117 ? 20.390 -3.509 -25.308 1.00 90.69 117 ARG A O 1
ATOM 924 N N . PRO A 1 118 ? 22.361 -2.404 -25.272 1.00 92.62 118 PRO A N 1
ATOM 925 C CA . PRO A 1 118 ? 22.043 -1.652 -24.070 1.00 92.62 118 PRO A CA 1
ATOM 926 C C . PRO A 1 118 ? 20.868 -0.702 -24.325 1.00 92.62 118 PRO A C 1
ATOM 928 O O . PRO A 1 118 ? 20.642 -0.250 -25.451 1.00 92.62 118 PRO A O 1
ATOM 931 N N . LEU A 1 119 ? 20.137 -0.378 -23.258 1.00 93.44 119 LEU A N 1
ATOM 932 C CA . LEU A 1 119 ? 19.073 0.618 -23.310 1.00 93.44 119 LEU A CA 1
ATOM 933 C C . LEU A 1 119 ? 19.670 1.984 -23.713 1.00 93.44 119 LEU A C 1
ATOM 935 O O . LEU A 1 119 ? 20.622 2.426 -23.062 1.00 93.44 119 LEU A O 1
ATOM 939 N N . PRO A 1 120 ? 19.145 2.655 -24.756 1.00 94.44 120 PRO A N 1
ATOM 940 C CA . PRO A 1 120 ? 19.598 3.985 -25.144 1.00 94.44 120 PRO A CA 1
ATOM 941 C C . PRO A 1 120 ? 19.501 4.976 -23.983 1.00 94.44 120 PRO A C 1
ATOM 943 O O . PRO A 1 120 ? 18.535 4.955 -23.222 1.00 94.44 120 PRO A O 1
ATOM 946 N N . THR A 1 121 ? 20.463 5.893 -23.883 1.00 92.69 121 THR A N 1
ATOM 947 C CA . THR A 1 121 ? 20.490 6.931 -22.835 1.00 92.69 121 THR A CA 1
ATOM 948 C C . THR A 1 121 ? 19.301 7.890 -22.905 1.00 92.69 121 THR A C 1
ATOM 950 O O . THR A 1 121 ? 18.945 8.493 -21.896 1.00 92.69 121 THR A O 1
ATOM 953 N N . THR A 1 122 ? 18.649 8.001 -24.067 1.00 93.00 122 THR A N 1
ATOM 954 C CA . THR A 1 122 ? 17.410 8.771 -24.248 1.00 93.00 122 THR A CA 1
ATOM 955 C C . THR A 1 122 ? 16.230 8.188 -23.465 1.00 93.00 122 THR A C 1
ATOM 957 O O . THR A 1 122 ? 15.302 8.919 -23.122 1.00 93.00 122 THR A O 1
ATOM 960 N N . LEU A 1 123 ? 16.272 6.893 -23.136 1.00 94.88 123 LEU A N 1
ATOM 961 C CA . LEU A 1 123 ? 15.261 6.199 -22.348 1.00 94.88 123 LEU A CA 1
ATOM 962 C C . LEU A 1 123 ? 15.745 6.020 -20.911 1.00 94.88 123 LEU A C 1
ATOM 964 O O . LEU A 1 123 ? 16.281 4.981 -20.523 1.00 94.88 123 LEU A O 1
ATOM 968 N N . ALA A 1 124 ? 15.539 7.058 -20.108 1.00 96.31 124 ALA A N 1
ATOM 969 C CA . ALA A 1 124 ? 15.878 7.022 -18.695 1.00 96.31 124 ALA A CA 1
ATOM 970 C C . ALA A 1 124 ? 15.061 5.939 -17.949 1.00 96.31 124 ALA A C 1
ATOM 972 O O . ALA A 1 124 ? 13.860 5.759 -18.183 1.00 96.31 124 ALA A O 1
ATOM 973 N N . LYS A 1 125 ? 15.731 5.180 -17.067 1.00 97.19 125 LYS A N 1
ATOM 974 C CA . LYS A 1 125 ? 15.152 4.014 -16.366 1.00 97.19 125 LYS A CA 1
ATOM 975 C C . LYS A 1 125 ? 13.960 4.394 -15.482 1.00 97.19 125 LYS A C 1
ATOM 977 O O . LYS A 1 125 ? 12.973 3.664 -15.436 1.00 97.19 125 LYS A O 1
ATOM 982 N N . ASP A 1 126 ? 14.065 5.531 -14.805 1.00 96.38 126 ASP A N 1
ATOM 983 C CA . ASP A 1 126 ? 13.030 6.138 -13.968 1.00 96.38 126 ASP A CA 1
ATOM 984 C C . ASP A 1 126 ? 11.783 6.495 -14.783 1.00 96.38 126 ASP A C 1
ATOM 986 O O . ASP A 1 126 ? 10.680 6.112 -14.404 1.00 96.38 126 ASP A O 1
ATOM 990 N N . LYS A 1 127 ? 11.943 7.114 -15.960 1.00 96.44 127 LYS A N 1
ATOM 991 C CA . LYS A 1 127 ? 10.815 7.430 -16.853 1.00 96.44 127 LYS A CA 1
ATOM 992 C C . LYS A 1 127 ? 10.090 6.175 -17.332 1.00 96.44 127 LYS A C 1
ATOM 994 O O . LYS A 1 127 ? 8.864 6.119 -17.273 1.00 96.44 127 LYS A O 1
ATOM 999 N N . LEU A 1 128 ? 10.831 5.153 -17.771 1.00 97.81 128 LEU A N 1
ATOM 1000 C CA . LEU A 1 128 ? 10.236 3.878 -18.190 1.00 97.81 128 LEU A CA 1
ATOM 1001 C C . LEU A 1 128 ? 9.488 3.191 -17.046 1.00 97.81 128 LEU A C 1
ATOM 1003 O O . LEU A 1 128 ? 8.393 2.672 -17.254 1.00 97.81 128 LEU A O 1
ATOM 1007 N N . HIS A 1 129 ? 10.065 3.199 -15.844 1.00 97.62 129 HIS A N 1
ATOM 1008 C CA . HIS A 1 129 ? 9.420 2.651 -14.659 1.00 97.62 129 HIS A CA 1
ATOM 1009 C C . HIS A 1 129 ? 8.114 3.380 -14.347 1.00 97.62 129 HIS A C 1
ATOM 1011 O O . HIS A 1 129 ? 7.076 2.735 -14.229 1.00 97.62 129 HIS A O 1
ATOM 1017 N N . SER A 1 130 ? 8.159 4.710 -14.283 1.00 96.44 130 SER A N 1
ATOM 1018 C CA . SER A 1 130 ? 7.004 5.572 -14.037 1.00 96.44 130 SER A CA 1
ATOM 1019 C C . SER A 1 130 ? 5.874 5.319 -15.034 1.00 96.44 130 SER A C 1
ATOM 1021 O O . SER A 1 130 ? 4.742 5.070 -14.628 1.00 96.44 130 SER A O 1
ATOM 1023 N N . ILE A 1 131 ? 6.175 5.282 -16.336 1.00 97.50 131 ILE A N 1
ATOM 1024 C CA . ILE A 1 131 ? 5.180 5.003 -17.384 1.00 97.50 131 ILE A CA 1
ATOM 1025 C C . ILE A 1 131 ? 4.588 3.598 -17.230 1.00 97.50 131 ILE A C 1
ATOM 1027 O O . ILE A 1 131 ? 3.372 3.423 -17.314 1.00 97.50 131 ILE A O 1
ATOM 1031 N N . ALA A 1 132 ? 5.422 2.588 -16.973 1.00 97.56 132 ALA A N 1
ATOM 1032 C CA . ALA A 1 132 ? 4.941 1.226 -16.783 1.00 97.56 132 ALA A CA 1
ATOM 1033 C C . ALA A 1 132 ? 4.042 1.100 -15.542 1.00 97.56 132 ALA A C 1
ATOM 1035 O O . ALA A 1 132 ? 3.016 0.423 -15.595 1.00 97.56 132 ALA A O 1
ATOM 1036 N N . VAL A 1 133 ? 4.392 1.779 -14.445 1.00 96.19 133 VAL A N 1
ATOM 1037 C CA . VAL A 1 133 ? 3.577 1.839 -13.226 1.00 96.19 133 VAL A CA 1
ATOM 1038 C C . VAL A 1 133 ? 2.239 2.517 -13.508 1.00 96.19 133 VAL A C 1
ATOM 1040 O O . VAL A 1 133 ? 1.224 1.943 -13.135 1.00 96.19 133 VAL A O 1
ATOM 1043 N N . LEU A 1 134 ? 2.210 3.654 -14.216 1.00 95.38 134 LEU A N 1
ATOM 1044 C CA . LEU A 1 134 ? 0.967 4.343 -14.601 1.00 95.38 134 LEU A CA 1
ATOM 1045 C C . LEU A 1 134 ? 0.013 3.429 -15.386 1.00 95.38 134 LEU A C 1
ATOM 1047 O O . LEU A 1 134 ? -1.182 3.383 -15.102 1.00 95.38 134 LEU A O 1
ATOM 1051 N N . ILE A 1 135 ? 0.542 2.659 -16.343 1.00 95.88 135 ILE A N 1
ATOM 1052 C CA . ILE A 1 135 ? -0.250 1.688 -17.115 1.00 95.88 135 ILE A CA 1
ATOM 1053 C C . ILE A 1 135 ? -0.788 0.572 -16.211 1.00 95.88 135 ILE A C 1
ATOM 1055 O O . ILE A 1 135 ? -1.921 0.131 -16.399 1.00 95.88 135 ILE A O 1
ATOM 1059 N N . ILE A 1 136 ? 0.028 0.100 -15.261 1.00 95.31 136 ILE A N 1
ATOM 1060 C CA . ILE A 1 136 ? -0.288 -1.044 -14.396 1.00 95.31 136 ILE A CA 1
ATOM 1061 C C . ILE A 1 136 ? -1.261 -0.683 -13.265 1.00 95.31 136 ILE A C 1
ATOM 1063 O O . ILE A 1 136 ? -2.043 -1.521 -12.818 1.00 95.31 136 ILE A O 1
ATOM 1067 N N . THR A 1 137 ? -1.211 0.544 -12.758 1.00 91.38 137 THR A N 1
ATOM 1068 C CA . THR A 1 137 ? -2.114 1.009 -11.697 1.00 91.38 137 THR A CA 1
ATOM 1069 C C . THR A 1 137 ? -3.416 1.579 -12.247 1.00 91.38 137 THR A C 1
ATOM 1071 O O . THR A 1 137 ? -4.403 1.646 -11.513 1.00 91.38 137 THR A O 1
ATOM 1074 N N . GLY A 1 138 ? -3.433 1.967 -13.524 1.00 90.81 138 GLY A N 1
ATOM 1075 C CA . GLY A 1 138 ? -4.623 2.436 -14.216 1.00 90.81 138 GLY A CA 1
ATOM 1076 C C . GLY A 1 138 ? -5.647 1.332 -14.524 1.00 90.81 138 GLY A C 1
ATOM 1077 O O . GLY A 1 138 ? -5.440 0.149 -14.234 1.00 90.81 138 GLY A O 1
ATOM 1078 N N . PRO A 1 139 ? -6.783 1.704 -15.141 1.00 88.94 139 PRO A N 1
ATOM 1079 C CA . PRO A 1 139 ? -7.754 0.743 -15.646 1.00 88.94 139 PRO A CA 1
ATOM 1080 C C . PRO A 1 139 ? -7.107 -0.256 -16.621 1.00 88.94 139 PRO A C 1
ATOM 1082 O O . PRO A 1 139 ? -6.210 0.134 -17.382 1.00 88.94 139 PRO A O 1
ATOM 1085 N N . PRO A 1 140 ? -7.576 -1.521 -16.658 1.00 88.50 140 PRO A N 1
ATOM 1086 C CA . PRO A 1 140 ? -7.091 -2.509 -17.615 1.00 88.50 140 PRO A CA 1
ATOM 1087 C C . PRO A 1 140 ? -7.116 -1.963 -19.047 1.00 88.50 140 PRO A C 1
ATOM 1089 O O . PRO A 1 140 ? -8.139 -1.459 -19.506 1.00 88.50 140 PRO A O 1
ATOM 1092 N N . ASN A 1 141 ? -5.988 -2.064 -19.747 1.00 91.06 141 ASN A N 1
ATOM 1093 C CA . ASN A 1 141 ? -5.821 -1.544 -21.101 1.00 91.06 141 ASN A CA 1
ATOM 1094 C C . ASN A 1 141 ? -4.908 -2.455 -21.941 1.00 91.06 141 ASN A C 1
ATOM 1096 O O . ASN A 1 141 ? -4.182 -3.304 -21.415 1.00 91.06 141 ASN A O 1
ATOM 1100 N N . ALA A 1 142 ? -4.934 -2.267 -23.263 1.00 91.88 142 ALA A N 1
ATOM 1101 C CA . ALA A 1 142 ? -4.170 -3.077 -24.214 1.00 91.88 142 ALA A CA 1
ATOM 1102 C C . ALA A 1 142 ? -2.639 -2.941 -24.070 1.00 91.88 142 ALA A C 1
ATOM 1104 O O . ALA A 1 142 ? -1.910 -3.827 -24.513 1.00 91.88 142 ALA A O 1
ATOM 1105 N N . ALA A 1 143 ? -2.149 -1.886 -23.412 1.00 95.56 143 ALA A N 1
ATOM 1106 C CA . ALA A 1 143 ? -0.726 -1.618 -23.224 1.00 95.56 143 ALA A CA 1
ATOM 1107 C C . ALA A 1 143 ? -0.112 -2.333 -22.011 1.00 95.56 143 ALA A C 1
ATOM 1109 O O . ALA A 1 143 ? 1.106 -2.292 -21.823 1.00 95.56 143 ALA A O 1
ATOM 1110 N N . TRP A 1 144 ? -0.916 -3.053 -21.221 1.00 94.56 144 TRP A N 1
ATOM 1111 C CA . TRP A 1 144 ? -0.433 -3.854 -20.093 1.00 94.56 144 TRP A CA 1
ATOM 1112 C C . TRP A 1 144 ? 0.765 -4.759 -20.437 1.00 94.56 144 TRP A C 1
ATOM 1114 O O . TRP A 1 144 ? 1.740 -4.789 -19.681 1.00 94.56 144 TRP A O 1
ATOM 1124 N N . PRO A 1 145 ? 0.780 -5.475 -21.582 1.00 94.31 145 PRO A N 1
ATOM 1125 C CA . PRO A 1 145 ? 1.926 -6.296 -21.945 1.00 94.31 145 PRO A CA 1
ATOM 1126 C C . PRO A 1 145 ? 3.200 -5.497 -22.241 1.00 94.31 145 PRO A C 1
ATOM 1128 O O . PRO A 1 145 ? 4.287 -6.013 -21.983 1.00 94.31 145 PRO A O 1
ATOM 1131 N N . ILE A 1 146 ? 3.076 -4.272 -22.770 1.00 95.81 146 ILE A N 1
ATOM 1132 C CA . ILE A 1 146 ? 4.221 -3.376 -22.981 1.00 95.81 146 ILE A CA 1
ATOM 1133 C C . ILE A 1 146 ? 4.793 -2.976 -21.621 1.00 95.81 146 ILE A C 1
ATOM 1135 O O . ILE A 1 146 ? 5.995 -3.106 -21.410 1.00 95.81 146 ILE A O 1
ATOM 1139 N N . ALA A 1 147 ? 3.939 -2.564 -20.680 1.00 96.75 147 ALA A N 1
ATOM 1140 C CA . ALA A 1 147 ? 4.360 -2.166 -19.338 1.00 96.75 147 ALA A CA 1
ATOM 1141 C C . ALA A 1 147 ? 5.077 -3.300 -18.587 1.00 96.75 147 ALA A C 1
ATOM 1143 O O . ALA A 1 147 ? 6.147 -3.091 -18.015 1.00 96.75 147 ALA A O 1
ATOM 1144 N N . LEU A 1 148 ? 4.554 -4.530 -18.652 1.00 95.75 148 LEU A N 1
ATOM 1145 C CA . LEU A 1 148 ? 5.237 -5.696 -18.080 1.00 95.75 148 LEU A CA 1
ATOM 1146 C C . LEU A 1 148 ? 6.598 -5.963 -18.736 1.00 95.75 148 LEU A C 1
ATOM 1148 O O . LEU A 1 148 ? 7.545 -6.347 -18.050 1.00 95.75 148 LEU A O 1
ATOM 1152 N N . HIS A 1 149 ? 6.719 -5.767 -20.051 1.00 95.31 149 HIS A N 1
ATOM 1153 C CA . HIS A 1 149 ? 7.992 -5.931 -20.752 1.00 95.31 149 HIS A CA 1
ATOM 1154 C C . HIS A 1 149 ? 8.995 -4.821 -20.395 1.00 95.31 149 HIS A C 1
ATOM 1156 O O . HIS A 1 149 ? 10.172 -5.120 -20.183 1.00 95.31 149 HIS A O 1
ATOM 1162 N N . MET A 1 150 ? 8.536 -3.573 -20.235 1.00 97.06 150 MET A N 1
ATOM 1163 C CA . MET A 1 150 ? 9.340 -2.461 -19.708 1.00 97.06 150 MET A CA 1
ATOM 1164 C C . MET A 1 150 ? 9.900 -2.800 -18.329 1.00 97.06 150 MET A C 1
ATOM 1166 O O . MET A 1 150 ? 11.112 -2.741 -18.133 1.00 97.06 150 MET A O 1
ATOM 1170 N N . LEU A 1 151 ? 9.050 -3.232 -17.394 1.00 97.62 151 LEU A N 1
ATOM 1171 C CA . LEU A 1 151 ? 9.504 -3.597 -16.054 1.00 97.62 151 LEU A CA 1
ATOM 1172 C C . LEU A 1 151 ? 10.466 -4.788 -16.067 1.00 97.62 151 LEU A C 1
ATOM 1174 O O . LEU A 1 151 ? 11.491 -4.731 -15.395 1.00 97.62 151 LEU A O 1
ATOM 1178 N N . ASN A 1 152 ? 10.199 -5.833 -16.856 1.00 96.19 152 ASN A N 1
ATOM 1179 C CA . ASN A 1 152 ? 11.125 -6.962 -16.996 1.00 96.19 152 ASN A CA 1
ATOM 1180 C C . ASN A 1 152 ? 12.481 -6.537 -17.578 1.00 96.19 152 ASN A C 1
ATOM 1182 O O . ASN A 1 152 ? 13.520 -6.970 -17.088 1.00 96.19 152 ASN A O 1
ATOM 1186 N N . THR A 1 153 ? 12.486 -5.635 -18.563 1.00 95.94 153 THR A N 1
ATOM 1187 C CA . THR A 1 153 ? 13.727 -5.048 -19.092 1.00 95.94 153 THR A CA 1
ATOM 1188 C C . THR A 1 153 ? 14.498 -4.341 -17.976 1.00 95.94 153 THR A C 1
ATOM 1190 O O . THR A 1 153 ? 15.696 -4.548 -17.813 1.00 95.94 153 THR A O 1
ATOM 1193 N N . LEU A 1 154 ? 13.814 -3.531 -17.167 1.00 97.44 154 LEU A N 1
ATOM 1194 C CA . LEU A 1 154 ? 14.430 -2.799 -16.061 1.00 97.44 154 LEU A CA 1
ATOM 1195 C C . LEU A 1 154 ? 14.923 -3.725 -14.936 1.00 97.44 154 LEU A C 1
ATOM 1197 O O . LEU A 1 154 ? 15.958 -3.440 -14.334 1.00 97.44 154 LEU A O 1
ATOM 1201 N N . VAL A 1 155 ? 14.248 -4.852 -14.696 1.00 97.44 155 VAL A N 1
ATOM 1202 C CA . VAL A 1 155 ? 14.723 -5.925 -13.807 1.00 97.44 155 VAL A CA 1
ATOM 1203 C C . VAL A 1 155 ? 16.040 -6.509 -14.316 1.00 97.44 155 VAL A C 1
ATOM 1205 O O . VAL A 1 155 ? 16.985 -6.617 -13.540 1.00 97.44 155 VAL A O 1
ATOM 1208 N N . SER A 1 156 ? 16.147 -6.821 -15.613 1.00 95.62 156 SER A N 1
ATOM 1209 C CA . SER A 1 156 ? 17.401 -7.303 -16.218 1.00 95.62 156 SER A CA 1
ATOM 1210 C C . SER A 1 156 ? 18.539 -6.280 -16.140 1.00 95.62 156 SER A C 1
ATOM 1212 O O . SER A 1 156 ? 19.706 -6.656 -16.135 1.00 95.62 156 SER A O 1
ATOM 1214 N N . LEU A 1 157 ? 18.211 -4.989 -16.035 1.00 96.06 157 LEU A N 1
ATOM 1215 C CA . LEU A 1 157 ? 19.163 -3.894 -15.821 1.00 96.06 157 LEU A CA 1
ATOM 1216 C C . LEU A 1 157 ? 19.413 -3.581 -14.334 1.00 96.06 157 LEU A C 1
ATOM 1218 O O . LEU A 1 157 ? 19.939 -2.504 -14.022 1.00 96.06 157 LEU A O 1
ATOM 1222 N N . SER A 1 158 ? 19.007 -4.484 -13.434 1.00 97.06 158 SER A N 1
ATOM 1223 C CA . SER A 1 158 ? 19.141 -4.380 -11.976 1.00 97.06 158 SER A CA 1
ATOM 1224 C C . SER A 1 158 ? 18.569 -3.084 -11.392 1.00 97.06 158 SER A C 1
ATOM 1226 O O . SER A 1 158 ? 19.113 -2.525 -10.442 1.00 97.06 158 SER A O 1
ATOM 1228 N N . TYR A 1 159 ? 17.485 -2.563 -11.973 1.00 97.88 159 TYR A N 1
ATOM 1229 C CA . TYR A 1 159 ? 16.850 -1.339 -11.494 1.00 97.88 159 TYR A CA 1
ATOM 1230 C C . TYR A 1 159 ? 15.890 -1.641 -10.333 1.00 97.88 159 TYR A C 1
ATOM 1232 O O . TYR A 1 159 ? 14.784 -2.150 -10.540 1.00 97.88 159 TYR A O 1
ATOM 1240 N N . THR A 1 160 ? 16.318 -1.313 -9.108 1.00 97.75 160 THR A N 1
ATOM 1241 C CA . THR A 1 160 ? 15.644 -1.659 -7.842 1.00 97.75 160 THR A CA 1
ATOM 1242 C C . THR A 1 160 ? 14.139 -1.370 -7.817 1.00 97.75 160 THR A C 1
ATOM 1244 O O . THR A 1 160 ? 13.390 -2.296 -7.499 1.00 97.75 160 THR A O 1
ATOM 1247 N N . PRO A 1 161 ? 13.641 -0.179 -8.217 1.00 97.69 161 PRO A N 1
ATOM 1248 C CA . PRO A 1 161 ? 12.200 0.086 -8.190 1.00 97.69 161 PRO A CA 1
ATOM 1249 C C . PRO A 1 161 ? 11.398 -0.905 -9.041 1.00 97.69 161 PRO A C 1
ATOM 1251 O O . PRO A 1 161 ? 10.337 -1.371 -8.635 1.00 97.69 161 PRO A O 1
ATOM 1254 N N . SER A 1 162 ? 11.924 -1.309 -10.202 1.00 98.06 162 SER A N 1
ATOM 1255 C CA . SER A 1 162 ? 11.243 -2.283 -11.067 1.00 98.06 162 SER A CA 1
ATOM 1256 C C . SER A 1 162 ? 11.301 -3.707 -10.525 1.00 98.06 162 SER A C 1
ATOM 1258 O O . SER A 1 162 ? 10.326 -4.438 -10.682 1.00 98.06 162 SER A O 1
ATOM 1260 N N . ILE A 1 163 ? 12.388 -4.084 -9.841 1.00 98.56 163 ILE A N 1
ATOM 1261 C CA . ILE A 1 163 ? 12.480 -5.359 -9.109 1.00 98.56 163 ILE A CA 1
ATOM 1262 C C . ILE A 1 163 ? 11.382 -5.429 -8.046 1.00 98.56 163 ILE A C 1
ATOM 1264 O O . ILE A 1 163 ? 10.597 -6.378 -8.039 1.00 98.56 163 ILE A O 1
ATOM 1268 N N . LEU A 1 164 ? 11.278 -4.401 -7.200 1.00 98.25 164 LEU A N 1
ATOM 1269 C CA . LEU A 1 164 ? 10.285 -4.341 -6.126 1.00 98.25 164 LEU A CA 1
ATOM 1270 C C . LEU A 1 164 ? 8.853 -4.306 -6.667 1.00 98.25 164 LEU A C 1
ATOM 1272 O O . LEU A 1 164 ? 7.995 -5.041 -6.174 1.00 98.25 164 LEU A O 1
ATOM 1276 N N . THR A 1 165 ? 8.591 -3.514 -7.709 1.00 97.81 165 THR A N 1
ATOM 1277 C CA . THR A 1 165 ? 7.266 -3.439 -8.341 1.00 97.81 165 THR A CA 1
ATOM 1278 C C . THR A 1 165 ? 6.857 -4.770 -8.967 1.00 97.81 165 THR A C 1
ATOM 1280 O O . THR A 1 165 ? 5.737 -5.223 -8.733 1.00 97.81 165 THR A O 1
ATOM 1283 N N . MET A 1 166 ? 7.747 -5.442 -9.707 1.00 98.12 166 MET A N 1
ATOM 1284 C CA . MET A 1 166 ? 7.445 -6.746 -10.311 1.00 98.12 166 MET A CA 1
ATOM 1285 C C . MET A 1 166 ? 7.249 -7.840 -9.264 1.00 98.12 166 MET A C 1
ATOM 1287 O O . MET A 1 166 ? 6.288 -8.602 -9.358 1.00 98.12 166 MET A O 1
ATOM 1291 N N . ALA A 1 167 ? 8.109 -7.901 -8.244 1.00 98.31 167 ALA A N 1
ATOM 1292 C CA . ALA A 1 167 ? 7.967 -8.867 -7.160 1.00 98.31 167 ALA A CA 1
ATOM 1293 C C . ALA A 1 167 ? 6.655 -8.647 -6.385 1.00 98.31 167 ALA A C 1
ATOM 1295 O O . ALA A 1 167 ? 5.906 -9.594 -6.145 1.00 98.31 167 ALA A O 1
ATOM 1296 N N . ARG A 1 168 ? 6.307 -7.390 -6.076 1.00 97.62 168 ARG A N 1
ATOM 1297 C CA . ARG A 1 168 ? 5.039 -7.044 -5.418 1.00 97.62 168 ARG A CA 1
ATOM 1298 C C . ARG A 1 168 ? 3.829 -7.372 -6.288 1.00 97.62 168 ARG A C 1
ATOM 1300 O O . ARG A 1 168 ? 2.838 -7.878 -5.766 1.00 97.62 168 ARG A O 1
ATOM 1307 N N . LEU A 1 169 ? 3.889 -7.101 -7.591 1.00 96.56 169 LEU A N 1
ATOM 1308 C CA . LEU A 1 169 ? 2.821 -7.448 -8.528 1.00 96.56 169 LEU A CA 1
ATOM 1309 C C . LEU A 1 169 ? 2.617 -8.967 -8.593 1.00 96.56 169 LEU A C 1
ATOM 1311 O O . LEU A 1 169 ? 1.485 -9.436 -8.473 1.00 96.56 169 LEU A O 1
ATOM 1315 N N . GLY A 1 170 ? 3.703 -9.735 -8.709 1.00 97.19 170 GLY A N 1
ATOM 1316 C CA . GLY A 1 170 ? 3.667 -11.196 -8.676 1.00 97.19 170 GLY A CA 1
ATOM 1317 C C . GLY A 1 170 ? 3.087 -11.724 -7.364 1.00 97.19 170 GLY A C 1
ATOM 1318 O O . GLY A 1 170 ? 2.212 -12.583 -7.384 1.00 97.19 170 GLY A O 1
ATOM 1319 N N . PHE A 1 171 ? 3.504 -11.172 -6.223 1.00 97.19 171 PHE A N 1
ATOM 1320 C CA . PHE A 1 171 ? 2.983 -11.549 -4.908 1.00 97.19 171 PHE A CA 1
ATOM 1321 C C . PHE A 1 171 ? 1.478 -11.271 -4.776 1.00 97.19 171 PHE A C 1
ATOM 1323 O O . PHE A 1 171 ? 0.713 -12.184 -4.480 1.00 97.19 171 PHE A O 1
ATOM 1330 N N . ARG A 1 172 ? 1.030 -10.041 -5.072 1.00 95.31 172 ARG A N 1
ATOM 1331 C CA . ARG A 1 172 ? -0.388 -9.639 -4.962 1.00 95.31 172 ARG A CA 1
ATOM 1332 C C . ARG A 1 172 ? -1.316 -10.417 -5.889 1.00 95.31 172 ARG A C 1
ATOM 1334 O O . ARG A 1 172 ? -2.496 -10.541 -5.595 1.00 95.31 172 ARG A O 1
ATOM 1341 N N . THR A 1 173 ? -0.799 -10.885 -7.021 1.00 94.88 173 THR A N 1
ATOM 1342 C CA . THR A 1 173 ? -1.570 -11.668 -7.997 1.00 94.88 173 THR A CA 1
ATOM 1343 C C . THR A 1 173 ? -1.415 -13.176 -7.806 1.00 94.88 173 THR A C 1
ATOM 1345 O O . THR A 1 173 ? -1.931 -13.927 -8.628 1.00 94.88 173 THR A O 1
ATOM 1348 N N . HIS A 1 174 ? -0.715 -13.623 -6.754 1.00 96.38 174 HIS A N 1
ATOM 1349 C CA . HIS A 1 174 ? -0.372 -15.029 -6.502 1.00 96.38 174 HIS A CA 1
ATOM 1350 C C . HIS A 1 174 ? 0.379 -15.704 -7.665 1.00 96.38 174 HIS A C 1
ATOM 1352 O O . HIS A 1 174 ? 0.298 -16.911 -7.857 1.00 96.38 174 HIS A O 1
ATOM 1358 N N . LYS A 1 175 ? 1.139 -14.919 -8.438 1.00 96.38 175 LYS A N 1
ATOM 1359 C CA . LYS A 1 175 ? 1.901 -15.348 -9.622 1.00 96.38 175 LYS A CA 1
ATOM 1360 C C . LYS A 1 175 ? 3.413 -15.205 -9.456 1.00 96.38 175 LYS A C 1
ATOM 1362 O O . LYS A 1 175 ? 4.144 -15.352 -10.425 1.00 96.38 175 LYS A O 1
ATOM 1367 N N . LEU A 1 176 ? 3.922 -14.921 -8.255 1.00 96.12 176 LEU A N 1
ATOM 1368 C CA . LEU A 1 176 ? 5.364 -14.718 -8.033 1.00 96.12 176 LEU A CA 1
ATOM 1369 C C . LEU A 1 176 ? 6.222 -15.937 -8.436 1.00 96.12 176 LEU A C 1
ATOM 1371 O O . LEU A 1 176 ? 7.392 -15.779 -8.774 1.00 96.12 176 LEU A O 1
ATOM 1375 N N . GLY A 1 177 ? 5.647 -17.145 -8.408 1.00 93.94 177 GLY A N 1
ATOM 1376 C CA . GLY A 1 177 ? 6.298 -18.379 -8.858 1.00 93.94 177 GLY A CA 1
ATOM 1377 C C . GLY A 1 177 ? 6.255 -18.626 -10.370 1.00 93.94 177 GLY A C 1
ATOM 1378 O O . GLY A 1 177 ? 6.923 -19.540 -10.840 1.00 93.94 177 GLY A O 1
ATOM 1379 N N . GLU A 1 178 ? 5.496 -17.832 -11.126 1.00 94.69 178 GLU A N 1
ATOM 1380 C CA . GLU A 1 178 ? 5.298 -18.041 -12.559 1.00 94.69 178 GLU A CA 1
ATOM 1381 C C . GLU A 1 178 ? 6.514 -17.587 -13.389 1.00 94.69 178 GLU A C 1
ATOM 1383 O O . GLU A 1 178 ? 7.202 -16.629 -13.004 1.00 94.69 178 GLU A O 1
ATOM 1388 N N . PRO A 1 179 ? 6.758 -18.184 -14.575 1.00 93.25 179 PRO A N 1
ATOM 1389 C CA . PRO A 1 179 ? 7.924 -17.873 -15.405 1.00 93.25 179 PRO A CA 1
ATOM 1390 C C . PRO A 1 179 ? 8.107 -16.381 -15.719 1.00 93.25 179 PRO A C 1
ATOM 1392 O O . PRO A 1 179 ? 9.234 -15.895 -15.765 1.00 93.25 179 PRO A O 1
ATOM 1395 N N . GLN A 1 180 ? 7.019 -15.621 -15.889 1.00 90.69 180 GLN A N 1
ATOM 1396 C CA . GLN A 1 180 ? 7.088 -14.185 -16.186 1.00 90.69 180 GLN A CA 1
ATOM 1397 C C . GLN A 1 180 ? 7.565 -13.307 -15.021 1.00 90.69 180 GLN A C 1
ATOM 1399 O O . GLN A 1 180 ? 7.959 -12.165 -15.254 1.00 90.69 180 GLN A O 1
ATOM 1404 N N . PHE A 1 181 ? 7.504 -13.815 -13.787 1.00 96.12 181 PHE A N 1
ATOM 1405 C CA . PHE A 1 181 ? 7.987 -13.133 -12.584 1.00 96.12 181 PHE A CA 1
ATOM 1406 C C . PHE A 1 181 ? 9.304 -13.723 -12.072 1.00 96.12 181 PHE A C 1
ATOM 1408 O O . PHE A 1 181 ? 9.926 -13.125 -11.196 1.00 96.12 181 PHE A O 1
ATOM 1415 N N . TYR A 1 182 ? 9.765 -14.846 -12.632 1.00 95.88 182 TYR A N 1
ATOM 1416 C CA . TYR A 1 182 ? 10.982 -15.526 -12.193 1.00 95.88 182 TYR A CA 1
ATOM 1417 C C . TYR A 1 182 ? 12.227 -14.616 -12.170 1.00 95.88 182 TYR A C 1
ATOM 1419 O O . TYR A 1 182 ? 12.877 -14.566 -11.124 1.00 95.88 182 TYR A O 1
ATOM 1427 N N . PRO A 1 183 ? 12.538 -13.810 -13.213 1.00 96.44 183 PRO A N 1
ATOM 1428 C CA . PRO A 1 183 ? 13.683 -12.896 -13.156 1.00 96.44 183 PRO A CA 1
ATOM 1429 C C . PRO A 1 183 ? 13.577 -11.879 -12.013 1.00 96.44 183 PRO A C 1
ATOM 1431 O O . PRO A 1 183 ? 14.554 -11.621 -11.310 1.00 96.44 183 PRO A O 1
ATOM 1434 N N . ALA A 1 184 ? 12.377 -11.333 -11.794 1.00 97.88 184 ALA A N 1
ATOM 1435 C CA . ALA A 1 184 ? 12.121 -10.376 -10.725 1.00 97.88 184 ALA A CA 1
ATOM 1436 C C . ALA A 1 184 ? 12.236 -11.021 -9.344 1.00 97.88 184 ALA A C 1
ATOM 1438 O O . ALA A 1 184 ? 12.819 -10.416 -8.451 1.00 97.88 184 ALA A O 1
ATOM 1439 N N . ARG A 1 185 ? 11.744 -12.254 -9.179 1.00 98.06 185 ARG A N 1
ATOM 1440 C CA . ARG A 1 185 ? 11.901 -13.036 -7.951 1.00 98.06 185 ARG A CA 1
ATOM 1441 C C . ARG A 1 185 ? 13.377 -13.275 -7.637 1.00 98.06 185 ARG A C 1
ATOM 1443 O O . ARG A 1 185 ? 13.805 -12.952 -6.539 1.00 98.06 185 ARG A O 1
ATOM 1450 N N . CYS A 1 186 ? 14.174 -13.756 -8.593 1.00 98.00 186 CYS A N 1
ATOM 1451 C CA . CYS A 1 186 ? 15.608 -13.980 -8.374 1.00 98.00 186 CYS A CA 1
ATOM 1452 C C . CYS A 1 186 ? 16.350 -12.687 -8.000 1.00 98.00 186 CYS A C 1
ATOM 1454 O O . CYS A 1 186 ? 17.170 -12.683 -7.079 1.00 98.00 186 CYS A O 1
ATOM 1456 N N . ALA A 1 187 ? 16.053 -11.585 -8.696 1.00 98.31 187 ALA A N 1
ATOM 1457 C CA . ALA A 1 187 ? 16.639 -10.282 -8.399 1.00 98.31 187 ALA A CA 1
ATOM 1458 C C . ALA A 1 187 ? 16.197 -9.753 -7.023 1.00 98.31 187 ALA A C 1
ATOM 1460 O O . ALA A 1 187 ? 17.012 -9.206 -6.281 1.00 98.31 187 ALA A O 1
ATOM 1461 N N . PHE A 1 188 ? 14.932 -9.961 -6.657 1.00 98.50 188 PHE A N 1
ATOM 1462 C CA . PHE A 1 188 ? 14.390 -9.618 -5.347 1.00 98.50 188 PHE A CA 1
ATOM 1463 C C . PHE A 1 188 ? 15.038 -10.441 -4.228 1.00 98.50 188 PHE A C 1
ATOM 1465 O O . PHE A 1 188 ? 15.501 -9.859 -3.255 1.00 98.50 188 PHE A O 1
ATOM 1472 N N . ASP A 1 189 ? 15.179 -11.758 -4.387 1.00 98.25 189 ASP A N 1
ATOM 1473 C CA . ASP A 1 189 ? 15.841 -12.628 -3.406 1.00 98.25 189 ASP A CA 1
ATOM 1474 C C . ASP A 1 189 ? 17.313 -12.220 -3.202 1.00 98.25 189 ASP A C 1
ATOM 1476 O O . ASP A 1 189 ? 17.864 -12.307 -2.103 1.00 98.25 189 ASP A O 1
ATOM 1480 N N . ALA A 1 190 ? 17.991 -11.764 -4.262 1.00 98.12 190 ALA A N 1
ATOM 1481 C CA . ALA A 1 190 ? 19.339 -11.203 -4.164 1.00 98.12 190 ALA A CA 1
ATOM 1482 C C . ALA A 1 190 ? 19.367 -9.839 -3.451 1.00 98.12 190 ALA A C 1
ATOM 1484 O O . ALA A 1 190 ? 20.314 -9.562 -2.718 1.00 98.12 190 ALA A O 1
ATOM 1485 N N . LEU A 1 191 ? 18.349 -8.999 -3.650 1.00 97.56 191 LEU A N 1
ATOM 1486 C CA . LEU A 1 191 ? 18.207 -7.704 -2.984 1.00 97.56 191 LEU A CA 1
ATOM 1487 C C . LEU A 1 191 ? 17.890 -7.867 -1.489 1.00 97.56 191 LEU A C 1
ATOM 1489 O O . LEU A 1 191 ? 18.567 -7.269 -0.658 1.00 97.56 191 LEU A O 1
ATOM 1493 N N . ALA A 1 192 ? 16.914 -8.710 -1.145 1.00 97.94 192 ALA A N 1
ATOM 1494 C CA . ALA A 1 192 ? 16.482 -8.956 0.228 1.00 97.94 192 ALA A CA 1
ATOM 1495 C C . ALA A 1 192 ? 17.616 -9.531 1.088 1.00 97.94 192 ALA A C 1
ATOM 1497 O O . ALA A 1 192 ? 17.829 -9.066 2.202 1.00 97.94 192 ALA A O 1
ATOM 1498 N N . ARG A 1 193 ? 18.422 -10.459 0.544 1.00 97.94 193 ARG A N 1
ATOM 1499 C CA . ARG A 1 193 ? 19.593 -11.034 1.238 1.00 97.94 193 ARG A CA 1
ATOM 1500 C C . ARG A 1 193 ? 20.639 -10.011 1.681 1.00 97.94 193 ARG A C 1
ATOM 1502 O O . ARG A 1 193 ? 21.415 -10.313 2.579 1.00 97.94 193 ARG A O 1
ATOM 1509 N N . LYS A 1 194 ? 20.698 -8.835 1.049 1.00 97.94 194 LYS A N 1
ATOM 1510 C CA . LYS A 1 194 ? 21.635 -7.775 1.447 1.00 97.94 194 LYS A CA 1
ATOM 1511 C C . LYS A 1 194 ? 21.177 -7.035 2.700 1.00 97.94 194 LYS A C 1
ATOM 1513 O O . LYS A 1 194 ? 22.010 -6.424 3.353 1.00 97.94 194 LYS A O 1
ATOM 1518 N N . GLU A 1 195 ? 19.879 -7.059 3.008 1.00 97.44 195 GLU A N 1
ATOM 1519 C CA . GLU A 1 195 ? 19.279 -6.329 4.131 1.00 97.44 195 GLU A CA 1
ATOM 1520 C C . GLU A 1 195 ? 19.660 -4.834 4.175 1.00 97.44 195 GLU A C 1
ATOM 1522 O O . GLU A 1 195 ? 19.872 -4.260 5.241 1.00 97.44 195 GLU A O 1
ATOM 1527 N N . THR A 1 196 ? 19.769 -4.189 3.008 1.00 97.94 196 THR A N 1
ATOM 1528 C CA . THR A 1 196 ? 20.131 -2.762 2.895 1.00 97.94 196 THR A CA 1
ATOM 1529 C C . THR A 1 196 ? 18.980 -1.863 2.455 1.00 97.94 196 THR A C 1
ATOM 1531 O O . THR A 1 196 ? 19.113 -0.646 2.513 1.00 97.94 196 THR A O 1
ATOM 1534 N N . ASP A 1 197 ? 17.870 -2.433 1.981 1.00 97.81 197 ASP A N 1
ATOM 1535 C CA . ASP A 1 197 ? 16.726 -1.691 1.443 1.00 97.81 197 ASP A CA 1
ATOM 1536 C C . ASP A 1 197 ? 15.473 -1.969 2.298 1.00 97.81 197 ASP A C 1
ATOM 1538 O O . ASP A 1 197 ? 15.029 -3.123 2.375 1.00 97.81 197 ASP A O 1
ATOM 1542 N N . PRO A 1 198 ? 14.879 -0.949 2.948 1.00 98.25 198 PRO A N 1
ATOM 1543 C CA . PRO A 1 198 ? 13.724 -1.146 3.820 1.00 98.25 198 PRO A CA 1
ATOM 1544 C C . PRO A 1 198 ? 12.460 -1.591 3.063 1.00 98.25 198 PRO A C 1
ATOM 1546 O O . PRO A 1 198 ? 11.664 -2.368 3.602 1.00 98.25 198 PRO A O 1
ATOM 1549 N N . ASN A 1 199 ? 12.282 -1.186 1.800 1.00 98.00 199 ASN A N 1
ATOM 1550 C CA . ASN A 1 199 ? 11.167 -1.642 0.968 1.00 98.00 199 ASN A CA 1
ATOM 1551 C C . ASN A 1 199 ? 11.325 -3.129 0.619 1.00 98.00 199 ASN A C 1
ATOM 1553 O O . ASN A 1 199 ? 10.353 -3.886 0.689 1.00 98.00 199 ASN A O 1
ATOM 1557 N N . ALA A 1 200 ? 12.547 -3.575 0.307 1.00 98.44 200 ALA A N 1
ATOM 1558 C CA . ALA A 1 200 ? 12.828 -4.989 0.054 1.00 98.44 200 ALA A CA 1
ATOM 1559 C C . ALA A 1 200 ? 12.566 -5.854 1.296 1.00 98.44 200 ALA A C 1
ATOM 1561 O O . ALA A 1 200 ? 11.863 -6.864 1.212 1.00 98.44 200 ALA A O 1
ATOM 1562 N N . CYS A 1 201 ? 13.060 -5.416 2.459 1.00 98.56 201 CYS A N 1
ATOM 1563 C CA . CYS A 1 201 ? 12.803 -6.075 3.739 1.00 98.56 201 CYS A CA 1
ATOM 1564 C C . CYS A 1 201 ? 11.300 -6.145 4.040 1.00 98.56 201 CYS A C 1
ATOM 1566 O O . CYS A 1 201 ? 10.788 -7.186 4.447 1.00 98.56 201 CYS A O 1
ATOM 1568 N N . THR A 1 202 ? 10.561 -5.072 3.764 1.00 98.62 202 THR A N 1
ATOM 1569 C CA . THR A 1 202 ? 9.103 -5.063 3.934 1.00 98.62 202 THR A CA 1
ATOM 1570 C C . THR A 1 202 ? 8.419 -6.064 3.026 1.00 98.62 202 THR A C 1
ATOM 1572 O O . THR A 1 202 ? 7.570 -6.812 3.504 1.00 98.62 202 THR A O 1
ATOM 1575 N N . LEU A 1 203 ? 8.792 -6.134 1.743 1.00 98.50 203 LEU A N 1
ATOM 1576 C CA . LEU A 1 203 ? 8.213 -7.120 0.830 1.00 98.50 203 LEU A CA 1
ATOM 1577 C C . LEU A 1 203 ? 8.428 -8.547 1.332 1.00 98.50 203 LEU A C 1
ATOM 1579 O O . LEU A 1 203 ? 7.509 -9.361 1.287 1.00 98.50 203 LEU A O 1
ATOM 1583 N N . GLN A 1 204 ? 9.630 -8.831 1.832 1.00 98.62 204 GLN A N 1
ATOM 1584 C CA . GLN A 1 204 ? 9.971 -10.140 2.370 1.00 98.62 204 GLN A CA 1
ATOM 1585 C C . GLN A 1 204 ? 9.115 -10.469 3.599 1.00 98.62 204 GLN A C 1
ATOM 1587 O O . GLN A 1 204 ? 8.563 -11.566 3.693 1.00 98.62 204 GLN A O 1
ATOM 1592 N N . GLY A 1 205 ? 8.933 -9.495 4.496 1.00 98.50 205 GLY A N 1
ATOM 1593 C CA . GLY A 1 205 ? 8.022 -9.610 5.632 1.00 98.50 205 GLY A CA 1
ATOM 1594 C C . GLY A 1 205 ? 6.579 -9.888 5.203 1.00 98.50 205 GLY A C 1
ATOM 1595 O O . GLY A 1 205 ? 5.940 -10.772 5.765 1.00 98.50 205 GLY A O 1
ATOM 1596 N N . LEU A 1 206 ? 6.080 -9.209 4.163 1.00 98.38 206 LEU A N 1
ATOM 1597 C CA . LEU A 1 206 ? 4.736 -9.437 3.612 1.00 98.38 206 LEU A CA 1
ATOM 1598 C C . LEU A 1 206 ? 4.571 -10.854 3.042 1.00 98.38 206 LEU A C 1
ATOM 1600 O O . LEU A 1 206 ? 3.560 -11.501 3.311 1.00 98.38 206 LEU A O 1
ATOM 1604 N N . ILE A 1 207 ? 5.556 -11.343 2.281 1.00 98.06 207 ILE A N 1
ATOM 1605 C CA . ILE A 1 207 ? 5.537 -12.689 1.686 1.00 98.06 207 ILE A CA 1
ATOM 1606 C C . ILE A 1 207 ? 5.481 -13.769 2.774 1.00 98.06 207 ILE A C 1
ATOM 1608 O O . ILE A 1 207 ? 4.742 -14.743 2.636 1.00 98.06 207 ILE A O 1
ATOM 1612 N N . LEU A 1 208 ? 6.234 -13.595 3.862 1.00 98.38 208 LEU A N 1
ATOM 1613 C CA . LEU A 1 208 ? 6.235 -14.516 5.000 1.00 98.38 208 LEU A CA 1
ATOM 1614 C C . LEU A 1 208 ? 4.944 -14.411 5.823 1.00 98.38 208 LEU A C 1
ATOM 1616 O O . LEU A 1 208 ? 4.342 -15.429 6.155 1.00 98.38 208 LEU A O 1
ATOM 1620 N N . ALA A 1 209 ? 4.473 -13.194 6.103 1.00 97.94 209 ALA A N 1
ATOM 1621 C CA . ALA A 1 209 ? 3.252 -12.958 6.873 1.00 97.94 209 ALA A CA 1
ATOM 1622 C C . ALA A 1 209 ? 1.990 -13.507 6.187 1.00 97.94 209 ALA A C 1
ATOM 1624 O O . ALA A 1 209 ? 1.021 -13.824 6.875 1.00 97.94 209 ALA A O 1
ATOM 1625 N N . ALA A 1 210 ? 1.988 -13.616 4.855 1.00 97.44 210 ALA A N 1
ATOM 1626 C CA . ALA A 1 210 ? 0.880 -14.176 4.083 1.00 97.44 210 ALA A CA 1
ATOM 1627 C C . ALA A 1 210 ? 0.745 -15.703 4.194 1.00 97.44 210 ALA A C 1
ATOM 1629 O O . ALA A 1 210 ? -0.277 -16.246 3.787 1.00 97.44 210 ALA A O 1
ATOM 1630 N N . GLN A 1 211 ? 1.752 -16.395 4.736 1.00 96.94 211 GLN A N 1
ATOM 1631 C CA . GLN A 1 211 ? 1.698 -17.845 4.956 1.00 96.94 211 GLN A CA 1
ATOM 1632 C C . GLN A 1 211 ? 0.889 -18.216 6.214 1.00 96.94 211 GLN A C 1
ATOM 1634 O O . GLN A 1 211 ? 0.544 -19.380 6.375 1.00 96.94 211 GLN A O 1
ATOM 1639 N N . ASP A 1 212 ? 0.576 -17.240 7.080 1.00 96.12 212 ASP A N 1
ATOM 1640 C CA . ASP A 1 212 ? -0.273 -17.374 8.281 1.00 96.12 212 ASP A CA 1
ATOM 1641 C C . ASP A 1 212 ? 0.108 -18.546 9.211 1.00 96.12 212 ASP A C 1
ATOM 1643 O O . ASP A 1 212 ? -0.749 -19.230 9.769 1.00 96.12 212 ASP A O 1
ATOM 1647 N N . THR A 1 213 ? 1.412 -18.794 9.394 1.00 97.56 213 THR A N 1
ATOM 1648 C CA . THR A 1 213 ? 1.920 -19.778 10.365 1.00 97.56 213 THR A CA 1
ATOM 1649 C C . THR A 1 213 ? 2.720 -19.100 11.481 1.00 97.56 213 THR A C 1
ATOM 1651 O O . THR A 1 213 ? 3.385 -18.092 11.231 1.00 97.56 213 THR A O 1
ATOM 1654 N N . PRO A 1 214 ? 2.768 -19.666 12.703 1.00 97.19 214 PRO A N 1
ATOM 1655 C CA . PRO A 1 214 ? 3.572 -19.099 13.789 1.00 97.19 214 PRO A CA 1
ATOM 1656 C C . PRO A 1 214 ? 5.065 -18.953 13.443 1.00 97.19 214 PRO A C 1
ATOM 1658 O O . PRO A 1 214 ? 5.701 -17.964 13.810 1.00 97.19 214 PRO A O 1
ATOM 1661 N N . ALA A 1 215 ? 5.628 -19.915 12.703 1.00 97.56 215 ALA A N 1
ATOM 1662 C CA . ALA A 1 215 ? 7.031 -19.886 12.292 1.00 97.56 215 ALA A CA 1
ATOM 1663 C C . ALA A 1 215 ? 7.315 -18.744 11.302 1.00 97.56 215 ALA A C 1
ATOM 1665 O O . ALA A 1 215 ? 8.306 -18.024 11.441 1.00 97.56 215 ALA A O 1
ATOM 1666 N N . THR A 1 216 ? 6.429 -18.548 10.325 1.00 97.81 216 THR A N 1
ATOM 1667 C CA . THR A 1 216 ? 6.568 -17.495 9.311 1.00 97.81 216 THR A CA 1
ATOM 1668 C C . THR A 1 216 ? 6.257 -16.118 9.882 1.00 97.81 216 THR A C 1
ATOM 1670 O O . THR A 1 216 ? 6.892 -15.150 9.479 1.00 97.81 216 THR A O 1
ATOM 1673 N N . ASP A 1 217 ? 5.369 -16.020 10.873 1.00 97.88 217 ASP A N 1
ATOM 1674 C CA . ASP A 1 217 ? 5.083 -14.781 11.600 1.00 97.88 217 ASP A CA 1
ATOM 1675 C C . ASP A 1 217 ? 6.315 -14.266 12.355 1.00 97.88 217 ASP A C 1
ATOM 1677 O O . ASP A 1 217 ? 6.642 -13.081 12.287 1.00 97.88 217 ASP A O 1
ATOM 1681 N N . MET A 1 218 ? 7.067 -15.155 13.013 1.00 98.00 218 MET A N 1
ATOM 1682 C CA . MET A 1 218 ? 8.327 -14.780 13.667 1.00 98.00 218 MET A CA 1
ATOM 1683 C C . MET A 1 218 ? 9.362 -14.246 12.672 1.00 98.00 218 MET A C 1
ATOM 1685 O O . MET A 1 218 ? 10.027 -13.242 12.945 1.00 98.00 218 MET A O 1
ATOM 1689 N N . GLN A 1 219 ? 9.481 -14.882 11.504 1.00 98.38 219 GLN A N 1
ATOM 1690 C CA . GLN A 1 219 ? 10.373 -14.407 10.446 1.00 98.38 219 GLN A CA 1
ATOM 1691 C C . GLN A 1 219 ? 9.873 -13.091 9.837 1.00 98.38 219 GLN A C 1
ATOM 1693 O O . GLN A 1 219 ? 10.668 -12.187 9.596 1.00 98.38 219 GLN A O 1
ATOM 1698 N N . ALA A 1 220 ? 8.566 -12.933 9.638 1.00 98.50 220 ALA A N 1
ATOM 1699 C CA . ALA A 1 220 ? 7.985 -11.693 9.140 1.00 98.50 220 ALA A CA 1
ATOM 1700 C C . ALA A 1 220 ? 8.289 -10.515 10.077 1.00 98.50 220 ALA A C 1
ATOM 1702 O O . ALA A 1 220 ? 8.727 -9.463 9.613 1.00 98.50 220 ALA A O 1
ATOM 1703 N N . LEU A 1 221 ? 8.149 -10.703 11.397 1.00 98.44 221 LEU A N 1
ATOM 1704 C CA . LEU A 1 221 ? 8.518 -9.686 12.387 1.00 98.44 221 LEU A CA 1
ATOM 1705 C C . LEU A 1 221 ? 10.001 -9.319 12.334 1.00 98.44 221 LEU A C 1
ATOM 1707 O O . LEU A 1 221 ? 10.330 -8.147 12.505 1.00 98.44 221 LEU A O 1
ATOM 1711 N N . TYR A 1 222 ? 10.896 -10.286 12.103 1.00 98.31 222 TYR A N 1
ATOM 1712 C CA . TYR A 1 222 ? 12.314 -9.990 11.884 1.00 98.31 222 TYR A CA 1
ATOM 1713 C C . TYR A 1 222 ? 12.484 -9.016 10.712 1.00 98.31 222 TYR A C 1
ATOM 1715 O O . TYR A 1 222 ? 13.064 -7.945 10.883 1.00 98.31 222 TYR A O 1
ATOM 1723 N N . TRP A 1 223 ? 11.889 -9.329 9.561 1.00 98.62 223 TRP A N 1
ATOM 1724 C CA . TRP A 1 223 ? 11.995 -8.505 8.358 1.00 98.62 223 TRP A CA 1
ATOM 1725 C C . TRP A 1 223 ? 11.359 -7.118 8.508 1.00 98.62 223 TRP A C 1
ATOM 1727 O O . TRP A 1 223 ? 11.970 -6.128 8.105 1.00 98.62 223 TRP A O 1
ATOM 1737 N N . PHE A 1 224 ? 10.187 -7.011 9.142 1.00 98.56 224 PHE A N 1
ATOM 1738 C CA . PHE A 1 224 ? 9.553 -5.716 9.408 1.00 98.56 224 PHE A CA 1
ATOM 1739 C C . PHE A 1 224 ? 10.376 -4.845 10.364 1.00 98.56 224 PHE A C 1
ATOM 1741 O O . PHE A 1 224 ? 10.538 -3.649 10.127 1.00 98.56 224 PHE A O 1
ATOM 1748 N N . ARG A 1 225 ? 10.961 -5.431 11.415 1.00 98.25 225 ARG A N 1
ATOM 1749 C CA . ARG A 1 225 ? 11.851 -4.699 12.331 1.00 98.25 225 ARG A CA 1
ATOM 1750 C C . ARG A 1 225 ? 13.132 -4.254 11.630 1.00 98.25 225 ARG A C 1
ATOM 1752 O O . ARG A 1 225 ? 13.579 -3.130 11.845 1.00 98.25 225 ARG A O 1
ATOM 1759 N N . THR A 1 226 ? 13.705 -5.101 10.776 1.00 98.31 226 THR A N 1
ATOM 1760 C CA . THR A 1 226 ? 14.864 -4.737 9.952 1.00 98.31 226 THR A CA 1
ATOM 1761 C C . THR A 1 226 ? 14.524 -3.584 9.008 1.00 98.31 226 THR A C 1
ATOM 1763 O O . THR A 1 226 ? 15.285 -2.623 8.943 1.00 98.31 226 THR A O 1
ATOM 1766 N N . ALA A 1 227 ? 13.361 -3.614 8.352 1.00 98.31 227 ALA A N 1
ATOM 1767 C CA . ALA A 1 227 ? 12.893 -2.516 7.509 1.00 98.31 227 ALA A CA 1
ATOM 1768 C C . ALA A 1 227 ? 12.745 -1.199 8.290 1.00 98.31 227 ALA A C 1
ATOM 1770 O O . ALA A 1 227 ? 13.298 -0.182 7.877 1.00 98.31 227 ALA A O 1
ATOM 1771 N N . ALA A 1 228 ? 12.077 -1.225 9.447 1.00 97.62 228 ALA A N 1
ATOM 1772 C CA . ALA A 1 228 ? 11.913 -0.050 10.305 1.00 97.62 228 ALA A CA 1
ATOM 1773 C C . ALA A 1 228 ? 13.263 0.518 10.783 1.00 97.62 228 ALA A C 1
ATOM 1775 O O . ALA A 1 228 ? 13.465 1.729 10.768 1.00 97.62 228 ALA A O 1
ATOM 1776 N N . ARG A 1 229 ? 14.221 -0.350 11.138 1.00 97.94 229 ARG A N 1
ATOM 1777 C CA . ARG A 1 229 ? 15.579 0.059 11.534 1.00 97.94 229 ARG A CA 1
ATOM 1778 C C . ARG A 1 229 ? 16.340 0.746 10.398 1.00 97.94 229 ARG A C 1
ATOM 1780 O O . ARG A 1 229 ? 17.060 1.702 10.659 1.00 97.94 229 ARG A O 1
ATOM 1787 N N . LEU A 1 230 ? 16.221 0.243 9.169 1.00 97.75 230 LEU A N 1
ATOM 1788 C CA . LEU A 1 230 ? 16.917 0.790 7.998 1.00 97.75 230 LEU A CA 1
ATOM 1789 C C . LEU A 1 230 ? 16.287 2.098 7.510 1.00 97.75 230 LEU A C 1
ATOM 1791 O O . LEU A 1 230 ? 17.004 3.032 7.170 1.00 97.75 230 LEU A O 1
ATOM 1795 N N . GLY A 1 231 ? 14.955 2.150 7.455 1.00 96.94 231 GLY A N 1
ATOM 1796 C CA . GLY A 1 231 ? 14.216 3.298 6.932 1.00 96.94 231 GLY A CA 1
ATOM 1797 C C . GLY A 1 231 ? 14.013 4.427 7.944 1.00 96.94 231 GLY A C 1
ATOM 1798 O O . GLY A 1 231 ? 13.717 5.554 7.551 1.00 96.94 231 GLY A O 1
ATOM 1799 N N . GLY A 1 232 ? 14.171 4.149 9.239 1.00 95.50 232 GLY A N 1
ATOM 1800 C CA . GLY A 1 232 ? 13.917 5.109 10.308 1.00 95.50 232 GLY A CA 1
ATOM 1801 C C . GLY A 1 232 ? 12.428 5.383 10.550 1.00 95.50 232 GLY A C 1
ATOM 1802 O O . GLY A 1 232 ? 11.534 4.773 9.955 1.00 95.50 232 GLY A O 1
ATOM 1803 N N . GLU A 1 233 ? 12.171 6.312 11.471 1.00 90.69 233 GLU A N 1
ATOM 1804 C CA . GLU A 1 233 ? 10.833 6.586 12.021 1.00 90.69 233 GLU A CA 1
ATOM 1805 C C . GLU A 1 233 ? 10.147 7.811 11.409 1.00 90.69 233 GLU A C 1
ATOM 1807 O O . GLU A 1 233 ? 8.933 7.967 11.550 1.00 90.69 233 GLU A O 1
ATOM 1812 N N . VAL A 1 234 ? 10.911 8.677 10.734 1.00 93.50 234 VAL A N 1
ATOM 1813 C CA . VAL A 1 234 ? 10.394 9.911 10.133 1.00 93.50 234 VAL A CA 1
ATOM 1814 C C . VAL A 1 234 ? 9.334 9.551 9.098 1.00 93.50 234 VAL A C 1
ATOM 1816 O O . VAL A 1 234 ? 9.571 8.718 8.226 1.00 93.50 234 VAL A O 1
ATOM 1819 N N . ARG A 1 235 ? 8.152 10.164 9.195 1.00 92.81 235 ARG A N 1
ATOM 1820 C CA . ARG A 1 235 ? 7.054 9.912 8.257 1.00 92.81 235 ARG A CA 1
ATOM 1821 C C . ARG A 1 235 ? 7.523 10.146 6.819 1.00 92.81 235 ARG A C 1
ATOM 1823 O O . ARG A 1 235 ? 7.988 11.232 6.488 1.00 92.81 235 ARG A O 1
ATOM 1830 N N . GLY A 1 236 ? 7.354 9.137 5.970 1.00 90.38 236 GLY A N 1
ATOM 1831 C CA . GLY A 1 236 ? 7.695 9.214 4.550 1.00 90.38 236 GLY A CA 1
ATOM 1832 C C . GLY A 1 236 ? 9.189 9.102 4.250 1.00 90.38 236 GLY A C 1
ATOM 1833 O O . GLY A 1 236 ? 9.587 9.380 3.124 1.00 90.38 236 GLY A O 1
ATOM 1834 N N . SER A 1 237 ? 10.024 8.675 5.206 1.00 92.94 237 SER A N 1
ATOM 1835 C CA . SER A 1 237 ? 11.450 8.431 4.937 1.00 92.94 237 SER A CA 1
ATOM 1836 C C . SER A 1 237 ? 11.696 7.279 3.956 1.00 92.94 237 SER A C 1
ATOM 1838 O O . SER A 1 237 ? 12.792 7.158 3.413 1.00 92.94 237 SER A O 1
ATOM 1840 N N . TRP A 1 238 ? 10.688 6.436 3.716 1.00 96.50 238 TRP A N 1
ATOM 1841 C CA . TRP A 1 238 ? 10.695 5.378 2.712 1.00 96.50 238 TRP A CA 1
ATOM 1842 C C . TRP A 1 238 ? 9.264 4.961 2.349 1.00 96.50 238 TRP A C 1
ATOM 1844 O O . TRP A 1 238 ? 8.337 5.068 3.157 1.00 96.50 238 TRP A O 1
ATOM 1854 N N . ASP A 1 239 ? 9.085 4.468 1.124 1.00 94.31 239 ASP A N 1
ATOM 1855 C CA . ASP A 1 239 ? 7.765 4.350 0.492 1.00 94.31 239 ASP A CA 1
ATOM 1856 C C . ASP A 1 239 ? 6.785 3.438 1.242 1.00 94.31 239 ASP A C 1
ATOM 1858 O O . ASP A 1 239 ? 5.579 3.689 1.256 1.00 94.31 239 ASP A O 1
ATOM 1862 N N . TRP A 1 240 ? 7.260 2.325 1.812 1.00 97.19 240 TRP A N 1
ATOM 1863 C CA . TRP A 1 240 ? 6.384 1.279 2.362 1.00 97.19 240 TRP A CA 1
ATOM 1864 C C . TRP A 1 240 ? 6.302 1.280 3.892 1.00 97.19 240 TRP A C 1
ATOM 1866 O O . TRP A 1 240 ? 5.801 0.318 4.478 1.00 97.19 240 TRP A O 1
ATOM 1876 N N . GLN A 1 241 ? 6.707 2.377 4.535 1.00 97.69 241 GLN A N 1
ATOM 1877 C CA . GLN A 1 241 ? 6.696 2.546 5.991 1.00 97.69 241 GLN A CA 1
ATOM 1878 C C . GLN A 1 241 ? 5.334 2.234 6.627 1.00 97.69 241 GLN A C 1
ATOM 1880 O O . GLN A 1 241 ? 5.244 1.402 7.533 1.00 97.69 241 GLN A O 1
ATOM 1885 N N . ALA A 1 242 ? 4.262 2.839 6.109 1.00 97.38 242 ALA A N 1
ATOM 1886 C CA . ALA A 1 242 ? 2.896 2.617 6.583 1.00 97.38 242 ALA A CA 1
ATOM 1887 C C . ALA A 1 242 ? 2.458 1.153 6.458 1.00 97.38 242 ALA A C 1
ATOM 1889 O O . ALA A 1 242 ? 1.940 0.573 7.412 1.00 97.38 242 ALA A O 1
ATOM 1890 N N . GLY A 1 243 ? 2.716 0.535 5.302 1.00 96.81 243 GLY A N 1
ATOM 1891 C CA . GLY A 1 243 ? 2.381 -0.867 5.061 1.00 96.81 243 GLY A CA 1
ATOM 1892 C C . GLY A 1 243 ? 3.158 -1.822 5.969 1.00 96.81 243 GLY A C 1
ATOM 1893 O O . GLY A 1 243 ? 2.577 -2.766 6.499 1.00 96.81 243 GLY A O 1
ATOM 1894 N N . CYS A 1 244 ? 4.446 -1.551 6.193 1.00 98.31 244 CYS A N 1
ATOM 1895 C CA . CYS A 1 244 ? 5.296 -2.314 7.101 1.00 98.31 244 CYS A CA 1
ATOM 1896 C C . CYS A 1 244 ? 4.780 -2.263 8.538 1.00 98.31 244 CYS A C 1
ATOM 1898 O O . CYS A 1 244 ? 4.545 -3.305 9.147 1.00 98.31 244 CYS A O 1
ATOM 1900 N N . ALA A 1 245 ? 4.569 -1.058 9.075 1.00 98.12 245 ALA A N 1
ATOM 1901 C CA . ALA A 1 245 ? 4.109 -0.881 10.446 1.00 98.12 245 ALA A CA 1
ATOM 1902 C C . ALA A 1 245 ? 2.724 -1.511 10.657 1.00 98.12 245 ALA A C 1
ATOM 1904 O O . ALA A 1 245 ? 2.533 -2.294 11.586 1.00 98.12 245 ALA A O 1
ATOM 1905 N N . LEU A 1 246 ? 1.783 -1.277 9.742 1.00 98.31 246 LEU A N 1
ATOM 1906 C CA . LEU A 1 246 ? 0.447 -1.863 9.816 1.00 98.31 246 LEU A CA 1
ATOM 1907 C C . LEU A 1 246 ? 0.485 -3.401 9.849 1.00 98.31 246 LEU A C 1
ATOM 1909 O O . LEU A 1 246 ? -0.173 -4.026 10.680 1.00 98.31 246 LEU A O 1
ATOM 1913 N N . GLN A 1 247 ? 1.267 -4.027 8.967 1.00 98.44 247 GLN A N 1
ATOM 1914 C CA . GLN A 1 247 ? 1.344 -5.489 8.888 1.00 98.44 247 GLN A CA 1
ATOM 1915 C C . GLN A 1 247 ? 2.108 -6.087 10.068 1.00 98.44 247 GLN A C 1
ATOM 1917 O O . GLN A 1 247 ? 1.695 -7.114 10.597 1.00 98.44 247 GLN A O 1
ATOM 1922 N N . MET A 1 248 ? 3.139 -5.405 10.566 1.00 98.56 248 MET A N 1
ATOM 1923 C CA . MET A 1 248 ? 3.812 -5.776 11.809 1.00 98.56 248 MET A CA 1
ATOM 1924 C C . MET A 1 248 ? 2.842 -5.805 13.001 1.00 98.56 248 MET A C 1
ATOM 1926 O O . MET A 1 248 ? 2.841 -6.776 13.755 1.00 98.56 248 MET A O 1
ATOM 1930 N N . GLY A 1 249 ? 1.972 -4.796 13.144 1.00 98.44 249 GLY A N 1
ATOM 1931 C CA . GLY A 1 249 ? 0.930 -4.781 14.178 1.00 98.44 249 GLY A CA 1
ATOM 1932 C C . GLY A 1 249 ? -0.031 -5.971 14.064 1.00 98.44 249 GLY A C 1
ATOM 1933 O O . GLY A 1 249 ? -0.343 -6.622 15.062 1.00 98.44 249 GLY A O 1
ATOM 1934 N N . LYS A 1 250 ? -0.441 -6.324 12.837 1.00 98.50 250 LYS A N 1
ATOM 1935 C CA . LYS A 1 250 ? -1.300 -7.495 12.583 1.00 98.50 250 LYS A CA 1
ATOM 1936 C C . LYS A 1 250 ? -0.619 -8.811 12.953 1.00 98.50 250 LYS A C 1
ATOM 1938 O O . LYS A 1 250 ? -1.270 -9.681 13.527 1.00 98.50 250 LYS A O 1
ATOM 1943 N N . VAL A 1 251 ? 0.675 -8.956 12.666 1.00 98.31 251 VAL A N 1
ATOM 1944 C CA . VAL A 1 251 ? 1.440 -10.144 13.073 1.00 98.31 251 VAL A CA 1
ATOM 1945 C C . VAL A 1 251 ? 1.522 -10.243 14.602 1.00 98.31 251 VAL A C 1
ATOM 1947 O O . VAL A 1 251 ? 1.293 -11.319 15.148 1.00 98.31 251 VAL A O 1
ATOM 1950 N N . TYR A 1 252 ? 1.755 -9.135 15.316 1.00 98.56 252 TYR A N 1
ATOM 1951 C CA . TYR A 1 252 ? 1.735 -9.143 16.785 1.00 98.56 252 TYR A CA 1
ATOM 1952 C C . TYR A 1 252 ? 0.382 -9.573 17.363 1.00 98.56 252 TYR A C 1
ATOM 1954 O O . TYR A 1 252 ? 0.353 -10.348 18.320 1.00 98.56 252 TYR A O 1
ATOM 1962 N N . LEU A 1 253 ? -0.737 -9.141 16.767 1.00 98.00 253 LEU A N 1
ATOM 1963 C CA . LEU A 1 253 ? -2.061 -9.621 17.177 1.00 98.00 253 LEU A CA 1
ATOM 1964 C C . LEU A 1 253 ? -2.213 -11.132 17.001 1.00 98.00 253 LEU A C 1
ATOM 1966 O O . LEU A 1 253 ? -2.736 -11.791 17.899 1.00 98.00 253 LEU A O 1
ATOM 1970 N N . ARG A 1 254 ? -1.736 -11.698 15.885 1.00 97.50 254 ARG A N 1
ATOM 1971 C CA . ARG A 1 254 ? -1.770 -13.155 15.671 1.00 97.50 254 ARG A CA 1
ATOM 1972 C C . ARG A 1 254 ? -0.951 -13.915 16.711 1.00 97.50 254 ARG A C 1
ATOM 1974 O O . ARG A 1 254 ? -1.382 -14.976 17.156 1.00 97.50 254 ARG A O 1
ATOM 1981 N N . GLN A 1 255 ? 0.167 -13.341 17.153 1.00 97.56 255 GLN A N 1
ATOM 1982 C CA . GLN A 1 255 ? 1.002 -13.879 18.232 1.00 97.56 255 GLN A CA 1
ATOM 1983 C C . GLN A 1 255 ? 0.454 -13.615 19.645 1.00 97.56 255 GLN A C 1
ATOM 1985 O O . GLN A 1 255 ? 1.112 -13.965 20.620 1.00 97.56 255 GLN A O 1
ATOM 1990 N N . GLN A 1 256 ? -0.735 -13.014 19.776 1.00 97.62 256 GLN A N 1
ATOM 1991 C CA . GLN A 1 256 ? -1.342 -12.615 21.054 1.00 97.62 256 GLN A CA 1
ATOM 1992 C C . GLN A 1 256 ? -0.517 -11.584 21.851 1.00 97.62 256 GLN A C 1
ATOM 1994 O O . GLN A 1 256 ? -0.780 -11.347 23.029 1.00 97.62 256 GLN A O 1
ATOM 1999 N N . GLU A 1 257 ? 0.432 -10.894 21.214 1.00 97.75 257 GLU A N 1
ATOM 2000 C CA . GLU A 1 257 ? 1.226 -9.824 21.826 1.00 97.75 257 GLU A CA 1
ATOM 2001 C C . GLU A 1 257 ? 0.483 -8.476 21.728 1.00 97.75 257 GLU A C 1
ATOM 2003 O O . GLU A 1 257 ? 0.914 -7.543 21.042 1.00 97.75 257 GLU A O 1
ATOM 2008 N N . LYS A 1 258 ? -0.676 -8.379 22.398 1.00 98.19 258 LYS A N 1
ATOM 2009 C CA . LYS A 1 258 ? -1.622 -7.253 22.263 1.00 98.19 258 LYS A CA 1
ATOM 2010 C C . LYS A 1 258 ? -1.016 -5.886 22.581 1.00 98.19 258 LYS A C 1
ATOM 2012 O O . LYS A 1 258 ? -1.299 -4.934 21.860 1.00 98.19 258 LYS A O 1
ATOM 2017 N N . ASP A 1 259 ? -0.167 -5.784 23.604 1.00 98.00 259 ASP A N 1
ATOM 2018 C CA . ASP A 1 259 ? 0.467 -4.510 23.971 1.00 98.00 259 ASP A CA 1
ATOM 2019 C C . ASP A 1 259 ? 1.380 -3.985 22.860 1.00 98.00 259 ASP A C 1
ATOM 2021 O O . ASP A 1 259 ? 1.279 -2.823 22.473 1.00 98.00 259 ASP A O 1
ATOM 2025 N N . LYS A 1 260 ? 2.203 -4.861 22.268 1.00 97.94 260 LYS A N 1
ATOM 2026 C CA . LYS A 1 260 ? 3.071 -4.475 21.148 1.00 97.94 260 LYS A CA 1
ATOM 2027 C C . LYS A 1 260 ? 2.241 -4.093 19.932 1.00 97.94 260 LYS A C 1
ATOM 2029 O O . LYS A 1 260 ? 2.521 -3.080 19.303 1.00 97.94 260 LYS A O 1
ATOM 2034 N N . ALA A 1 261 ? 1.199 -4.863 19.616 1.00 98.50 261 ALA A N 1
ATOM 2035 C CA . ALA A 1 261 ? 0.286 -4.515 18.533 1.00 98.50 261 ALA A CA 1
ATOM 2036 C C . ALA A 1 261 ? -0.350 -3.132 18.742 1.00 98.50 261 ALA A C 1
ATOM 2038 O O . ALA A 1 261 ? -0.371 -2.330 17.811 1.00 98.50 261 ALA A O 1
ATOM 2039 N N . ARG A 1 262 ? -0.811 -2.834 19.965 1.00 98.31 262 ARG A N 1
ATOM 2040 C CA . ARG A 1 262 ? -1.377 -1.532 20.336 1.00 98.31 262 ARG A CA 1
ATOM 2041 C C . ARG A 1 262 ? -0.383 -0.402 20.100 1.00 98.31 262 ARG A C 1
ATOM 2043 O O . ARG A 1 262 ? -0.758 0.583 19.472 1.00 98.31 262 ARG A O 1
ATOM 2050 N N . ASP A 1 263 ? 0.866 -0.550 20.534 1.00 98.00 263 ASP A N 1
ATOM 2051 C CA . ASP A 1 263 ? 1.897 0.476 20.340 1.00 98.00 263 ASP A CA 1
ATOM 2052 C C . ASP A 1 263 ? 2.180 0.725 18.851 1.00 98.00 263 ASP A C 1
ATOM 2054 O O . ASP A 1 263 ? 2.274 1.875 18.413 1.00 98.00 263 ASP A O 1
ATOM 2058 N N . ILE A 1 264 ? 2.236 -0.341 18.044 1.00 98.25 264 ILE A N 1
ATOM 2059 C CA . ILE A 1 264 ? 2.409 -0.212 16.594 1.00 98.25 264 ILE A CA 1
ATOM 2060 C C . ILE A 1 264 ? 1.207 0.473 15.950 1.00 98.25 264 ILE A C 1
ATOM 2062 O O . ILE A 1 264 ? 1.386 1.399 15.161 1.00 98.25 264 ILE A O 1
ATOM 2066 N N . PHE A 1 265 ? -0.020 0.058 16.268 1.00 98.50 265 PHE A N 1
ATOM 2067 C CA . PHE A 1 265 ? -1.201 0.685 15.680 1.00 98.50 265 PHE A CA 1
ATOM 2068 C C . PHE A 1 265 ? -1.379 2.129 16.136 1.00 98.50 265 PHE A C 1
ATOM 2070 O O . PHE A 1 265 ? -1.802 2.950 15.328 1.00 98.50 265 PHE A O 1
ATOM 2077 N N . ARG A 1 266 ? -0.971 2.475 17.362 1.00 98.12 266 ARG A N 1
ATOM 2078 C CA . ARG A 1 266 ? -0.902 3.864 17.822 1.00 98.12 266 ARG A CA 1
ATOM 2079 C C . ARG A 1 266 ? 0.025 4.695 16.936 1.00 98.12 266 ARG A C 1
ATOM 2081 O O . ARG A 1 266 ? -0.385 5.749 16.462 1.00 98.12 266 ARG A O 1
ATOM 2088 N N . TYR A 1 267 ? 1.238 4.208 16.661 1.00 97.31 267 TYR A N 1
ATOM 2089 C CA . TYR A 1 267 ? 2.170 4.864 15.734 1.00 97.31 267 TYR A CA 1
ATOM 2090 C C . TYR A 1 267 ? 1.562 5.018 14.331 1.00 97.31 267 TYR A C 1
ATOM 2092 O O . TYR A 1 267 ? 1.567 6.104 13.756 1.00 97.31 267 TYR A O 1
ATOM 2100 N N . VAL A 1 268 ? 0.956 3.957 13.795 1.00 97.88 268 VAL A N 1
ATOM 2101 C CA . VAL A 1 268 ? 0.322 3.981 12.468 1.00 97.88 268 VAL A CA 1
ATOM 2102 C C . VAL A 1 268 ? -0.853 4.975 12.406 1.00 97.88 268 VAL A C 1
ATOM 2104 O O . VAL A 1 268 ? -1.015 5.674 11.406 1.00 97.88 268 VAL A O 1
ATOM 2107 N N . ALA A 1 269 ? -1.664 5.058 13.462 1.00 97.75 269 ALA A N 1
ATOM 2108 C CA . ALA A 1 269 ? -2.845 5.917 13.537 1.00 97.75 269 ALA A CA 1
ATOM 2109 C C . ALA A 1 269 ? -2.508 7.402 13.746 1.00 97.75 269 ALA A C 1
ATOM 2111 O O . ALA A 1 269 ? -3.167 8.275 13.168 1.00 97.75 269 ALA A O 1
ATOM 2112 N N . LEU A 1 270 ? -1.523 7.687 14.604 1.00 96.69 270 LEU A N 1
ATOM 2113 C CA . LEU A 1 270 ? -1.195 9.045 15.042 1.00 96.69 270 LEU A CA 1
ATOM 2114 C C . LEU A 1 270 ? -0.081 9.679 14.205 1.00 96.69 270 LEU A C 1
ATOM 2116 O O . LEU A 1 270 ? -0.224 10.829 13.804 1.00 96.69 270 LEU A O 1
ATOM 2120 N N . GLU A 1 271 ? 0.984 8.936 13.895 1.00 96.25 271 GLU A N 1
ATOM 2121 C CA . GLU A 1 271 ? 2.153 9.480 13.189 1.00 96.25 271 GLU A CA 1
ATOM 2122 C C . GLU A 1 271 ? 2.035 9.320 11.670 1.00 96.25 271 GLU A C 1
ATOM 2124 O O . GLU A 1 271 ? 2.357 10.234 10.910 1.00 96.25 271 GLU A O 1
ATOM 2129 N N . LEU A 1 272 ? 1.553 8.161 11.205 1.00 95.88 272 LEU A N 1
ATOM 2130 C CA . LEU A 1 272 ? 1.447 7.871 9.767 1.00 95.88 272 LEU A CA 1
ATOM 2131 C C . LEU A 1 272 ? 0.085 8.224 9.164 1.00 95.88 272 LEU A C 1
ATOM 2133 O O . LEU A 1 272 ? -0.033 8.264 7.939 1.00 95.88 272 LEU A O 1
ATOM 2137 N N . ASP A 1 273 ? -0.905 8.518 10.010 1.00 96.94 273 ASP A N 1
ATOM 2138 C CA . ASP A 1 273 ? -2.247 8.950 9.612 1.00 96.94 273 ASP A CA 1
ATOM 2139 C C . ASP A 1 273 ? -2.970 7.944 8.694 1.00 96.94 273 ASP A C 1
ATOM 2141 O O . ASP A 1 273 ? -3.635 8.305 7.726 1.00 96.94 273 ASP A O 1
ATOM 2145 N N . VAL A 1 274 ? -2.810 6.645 8.970 1.00 97.50 274 VAL A N 1
ATOM 2146 C CA . VAL A 1 274 ? -3.427 5.578 8.168 1.00 97.50 274 VAL A CA 1
ATOM 2147 C C . VAL A 1 274 ? -4.775 5.190 8.771 1.00 97.50 274 VAL A C 1
ATOM 2149 O O . VAL A 1 274 ? -4.836 4.689 9.894 1.00 97.50 274 VAL A O 1
ATOM 2152 N N . ALA A 1 275 ? -5.847 5.335 7.990 1.00 97.69 275 ALA A N 1
ATOM 2153 C CA . ALA A 1 275 ? -7.224 5.043 8.400 1.00 97.69 275 ALA A CA 1
ATOM 2154 C C . ALA A 1 275 ? -7.420 3.637 8.995 1.00 97.69 275 ALA A C 1
ATOM 2156 O O . ALA A 1 275 ? -8.021 3.483 10.057 1.00 97.69 275 ALA A O 1
ATOM 2157 N N . GLU A 1 276 ? -6.866 2.608 8.347 1.00 98.12 276 GLU A N 1
ATOM 2158 C CA . GLU A 1 276 ? -6.928 1.231 8.853 1.00 98.12 276 GLU A CA 1
ATOM 2159 C C . GLU A 1 276 ? -6.193 1.082 10.197 1.00 98.12 276 GLU A C 1
ATOM 2161 O O . GLU A 1 276 ? -6.632 0.340 11.073 1.00 98.12 276 GLU A O 1
ATOM 2166 N N . GLY A 1 277 ? -5.107 1.834 10.401 1.00 98.19 277 GLY A N 1
ATOM 2167 C CA . GLY A 1 277 ? -4.414 1.896 11.685 1.00 98.19 277 GLY A CA 1
ATOM 2168 C C . GLY A 1 277 ? -5.259 2.537 12.779 1.00 98.19 277 GLY A C 1
ATOM 2169 O O . GLY A 1 277 ? -5.272 2.021 13.892 1.00 98.19 277 GLY A O 1
ATOM 2170 N N . CYS A 1 278 ? -6.005 3.606 12.469 1.00 98.44 278 CYS A N 1
ATOM 2171 C CA . CYS A 1 278 ? -6.953 4.216 13.408 1.00 98.44 278 CYS A CA 1
ATOM 2172 C C . CYS A 1 278 ? -8.011 3.206 13.865 1.00 98.44 278 CYS A C 1
ATOM 2174 O O . CYS A 1 278 ? -8.250 3.078 15.064 1.00 98.44 278 CYS A O 1
ATOM 2176 N N . TRP A 1 279 ? -8.589 2.445 12.931 1.00 98.50 279 TRP A N 1
ATOM 2177 C CA . TRP A 1 279 ? -9.555 1.398 13.263 1.00 98.50 279 TRP A CA 1
ATOM 2178 C C . TRP A 1 279 ? -8.940 0.315 14.155 1.00 98.50 279 TRP A C 1
ATOM 2180 O O . TRP A 1 279 ? -9.441 0.056 15.247 1.00 98.50 279 TRP A O 1
ATOM 2190 N N . LEU A 1 280 ? -7.817 -0.278 13.738 1.00 98.44 280 LEU A N 1
ATOM 2191 C CA . LEU A 1 280 ? -7.168 -1.346 14.503 1.00 98.44 280 LEU A CA 1
ATOM 2192 C C . LEU A 1 280 ? -6.718 -0.867 15.888 1.00 98.44 280 LEU A C 1
ATOM 2194 O O . LEU A 1 280 ? -6.893 -1.592 16.865 1.00 98.44 280 LEU A O 1
ATOM 2198 N N . TYR A 1 281 ? -6.221 0.365 16.006 1.00 98.56 281 TYR A N 1
ATOM 2199 C CA . TYR A 1 281 ? -5.895 0.957 17.300 1.00 98.56 281 TYR A CA 1
ATOM 2200 C C . TYR A 1 281 ? -7.143 1.096 18.182 1.00 98.56 281 TYR A C 1
ATOM 2202 O O . TYR A 1 281 ? -7.130 0.644 19.324 1.00 98.56 281 TYR A O 1
ATOM 2210 N N . ALA A 1 282 ? -8.251 1.613 17.638 1.00 98.38 282 ALA A N 1
ATOM 2211 C CA . ALA A 1 282 ? -9.512 1.747 18.365 1.00 98.38 282 ALA A CA 1
ATOM 2212 C C . ALA A 1 282 ? -10.051 0.410 18.900 1.00 98.38 282 ALA A C 1
ATOM 2214 O O . ALA A 1 282 ? -10.613 0.369 19.993 1.00 98.38 282 ALA A O 1
ATOM 2215 N N . THR A 1 283 ? -9.862 -0.694 18.167 1.00 98.19 283 THR A N 1
ATOM 2216 C CA . THR A 1 283 ? -10.292 -2.031 18.626 1.00 98.19 283 THR A CA 1
ATOM 2217 C C . THR A 1 283 ? -9.510 -2.552 19.835 1.00 98.19 283 THR A C 1
ATOM 2219 O O . THR A 1 283 ? -9.976 -3.470 20.506 1.00 98.19 283 THR A O 1
ATOM 2222 N N . LEU A 1 284 ? -8.342 -1.971 20.132 1.00 98.00 284 LEU A N 1
ATOM 2223 C CA . LEU A 1 284 ? -7.497 -2.328 21.277 1.00 98.00 284 LEU A CA 1
ATOM 2224 C C . LEU A 1 284 ? -7.613 -1.347 22.447 1.00 98.00 284 LEU A C 1
ATOM 2226 O O . LEU A 1 284 ? -6.997 -1.574 23.489 1.00 98.00 284 LEU A O 1
ATOM 2230 N N . LEU A 1 285 ? -8.364 -0.258 22.276 1.00 97.56 285 LEU A N 1
ATOM 2231 C CA . LEU A 1 285 ? -8.635 0.707 23.331 1.00 97.56 285 LEU A CA 1
ATOM 2232 C C . LEU A 1 285 ? -9.861 0.289 24.142 1.00 97.56 285 LEU A C 1
ATOM 2234 O O . LEU A 1 285 ? -10.840 -0.242 23.611 1.00 97.56 285 LEU A O 1
ATOM 2238 N N . GLU A 1 286 ? -9.817 0.592 25.434 1.00 96.19 286 GLU A N 1
ATOM 2239 C CA . GLU A 1 286 ? -10.999 0.556 26.287 1.00 96.19 286 GLU A CA 1
ATOM 2240 C C . GLU A 1 286 ? -12.002 1.643 25.864 1.00 96.19 286 GLU A C 1
ATOM 2242 O O . GLU A 1 286 ? -11.720 2.516 25.035 1.00 96.19 286 GLU A O 1
ATOM 2247 N N . HIS A 1 287 ? -13.214 1.584 26.410 1.00 94.12 287 HIS A N 1
ATOM 2248 C CA . HIS A 1 287 ? -14.213 2.618 26.165 1.00 94.12 287 HIS A CA 1
ATOM 2249 C C . HIS A 1 287 ? -13.698 4.000 26.600 1.00 94.12 287 HIS A C 1
ATOM 2251 O O . HIS A 1 287 ? -13.071 4.139 27.646 1.00 94.12 287 HIS A O 1
ATOM 2257 N N . GLY A 1 288 ? -13.981 5.030 25.801 1.00 95.44 288 GLY A N 1
ATOM 2258 C CA . GLY A 1 288 ? -13.584 6.404 26.098 1.00 95.44 288 GLY A CA 1
ATOM 2259 C C . GLY A 1 288 ? -13.471 7.281 24.853 1.00 95.44 288 GLY A C 1
ATOM 2260 O O . GLY A 1 288 ? -13.648 6.820 23.722 1.00 95.44 288 GLY A O 1
ATOM 2261 N N . GLU A 1 289 ? -13.138 8.551 25.078 1.00 96.19 289 GLU A N 1
ATOM 2262 C CA . GLU A 1 289 ? -13.036 9.574 24.029 1.00 96.19 289 GLU A CA 1
ATOM 2263 C C . GLU A 1 289 ? -11.939 9.274 23.005 1.00 96.19 289 GLU A C 1
ATOM 2265 O O . GLU A 1 289 ? -12.137 9.487 21.811 1.00 96.19 289 GLU A O 1
ATOM 2270 N N . GLU A 1 290 ? -10.795 8.728 23.437 1.00 96.81 290 GLU A N 1
ATOM 2271 C CA . GLU A 1 290 ? -9.707 8.368 22.516 1.00 96.81 290 GLU A CA 1
ATOM 2272 C C . GLU A 1 290 ? -10.175 7.311 21.509 1.00 96.81 290 GLU A C 1
ATOM 2274 O O . GLU A 1 290 ? -10.004 7.476 20.299 1.00 96.81 290 GLU A O 1
ATOM 2279 N N . ARG A 1 291 ? -10.848 6.261 21.999 1.00 97.75 291 ARG A N 1
ATOM 2280 C CA . ARG A 1 291 ? -11.435 5.222 21.153 1.00 97.75 291 ARG A CA 1
ATOM 2281 C C . ARG A 1 291 ? -12.455 5.814 20.188 1.00 97.75 291 ARG A C 1
ATOM 2283 O O . ARG A 1 291 ? -12.373 5.536 18.994 1.00 97.75 291 ARG A O 1
ATOM 2290 N N . LYS A 1 292 ? -13.389 6.636 20.681 1.00 97.50 292 LYS A N 1
ATOM 2291 C CA . LYS A 1 292 ? -14.406 7.289 19.842 1.00 97.50 292 LYS A CA 1
ATOM 2292 C C . LYS A 1 292 ? -13.756 8.130 18.739 1.00 97.50 292 LYS A C 1
ATOM 2294 O O . LYS A 1 292 ? -14.114 7.981 17.573 1.00 97.50 292 LYS A O 1
ATOM 2299 N N . GLY A 1 293 ? -12.755 8.944 19.077 1.00 97.62 293 GLY A N 1
ATOM 2300 C CA . GLY A 1 293 ? -12.020 9.766 18.115 1.00 97.62 293 GLY A CA 1
ATOM 2301 C C . GLY A 1 293 ? -11.343 8.945 17.014 1.00 97.62 293 GLY A C 1
ATOM 2302 O O . GLY A 1 293 ? -11.425 9.303 15.839 1.00 97.62 293 GLY A O 1
ATOM 2303 N N . MET A 1 294 ? -10.728 7.812 17.366 1.00 98.38 294 MET A N 1
ATOM 2304 C CA . MET A 1 294 ? -10.101 6.914 16.389 1.00 98.38 294 MET A CA 1
ATOM 2305 C C . MET A 1 294 ? -11.122 6.205 15.486 1.00 98.38 294 MET A C 1
ATOM 2307 O O . MET A 1 294 ? -10.890 6.107 14.279 1.00 98.38 294 MET A O 1
ATOM 2311 N N . VAL A 1 295 ? -12.261 5.762 16.039 1.00 98.31 295 VAL A N 1
ATOM 2312 C CA . VAL A 1 295 ? -13.373 5.183 15.261 1.00 98.31 295 VAL A CA 1
ATOM 2313 C C . VAL A 1 295 ? -13.889 6.195 14.239 1.00 98.31 295 VAL A C 1
ATOM 2315 O O . VAL A 1 295 ? -13.953 5.880 13.054 1.00 98.31 295 VAL A O 1
ATOM 2318 N N . LEU A 1 296 ? -14.188 7.424 14.668 1.00 97.50 296 LEU A N 1
ATOM 2319 C CA . LEU A 1 296 ? -14.699 8.470 13.779 1.00 97.50 296 LEU A CA 1
ATOM 2320 C C . LEU A 1 296 ? -13.701 8.819 12.671 1.00 97.50 296 LEU A C 1
ATOM 2322 O O . LEU A 1 296 ? -14.084 8.934 11.509 1.00 97.50 296 LEU A O 1
ATOM 2326 N N . LYS A 1 297 ? -12.409 8.923 13.000 1.00 97.69 297 LYS A N 1
ATOM 2327 C CA . LYS A 1 297 ? -11.355 9.181 12.009 1.00 97.69 297 LYS A CA 1
ATOM 2328 C C . LYS A 1 297 ? -11.291 8.082 10.938 1.00 97.69 297 LYS A C 1
ATOM 2330 O O . LYS A 1 297 ? -11.184 8.385 9.748 1.00 97.69 297 LYS A O 1
ATOM 2335 N N . ALA A 1 298 ? -11.396 6.815 11.342 1.00 97.94 298 ALA A N 1
ATOM 2336 C CA . ALA A 1 298 ? -11.439 5.688 10.411 1.00 97.94 298 ALA A CA 1
ATOM 2337 C C . ALA A 1 298 ? -12.737 5.657 9.581 1.00 97.94 298 ALA A C 1
ATOM 2339 O O . ALA A 1 298 ? -12.681 5.415 8.375 1.00 97.94 298 ALA A O 1
ATOM 2340 N N . ALA A 1 299 ? -13.885 5.956 10.196 1.00 97.19 299 ALA A N 1
ATOM 2341 C CA . ALA A 1 299 ? -15.192 5.993 9.539 1.00 97.19 299 ALA A CA 1
ATOM 2342 C C . ALA A 1 299 ? -15.265 7.073 8.448 1.00 97.19 299 ALA A C 1
ATOM 2344 O O . ALA A 1 299 ? -15.639 6.776 7.316 1.00 97.19 299 ALA A O 1
ATOM 2345 N N . VAL A 1 300 ? -14.817 8.301 8.747 1.00 96.56 300 VAL A N 1
ATOM 2346 C CA . VAL A 1 300 ? -14.726 9.407 7.767 1.00 96.56 300 VAL A CA 1
ATOM 2347 C C . VAL A 1 300 ? -13.810 9.045 6.595 1.00 96.56 300 VAL A C 1
ATOM 2349 O O . VAL A 1 300 ? -14.022 9.490 5.471 1.00 96.56 300 VAL A O 1
ATOM 2352 N N . SER A 1 301 ? -12.812 8.196 6.842 1.00 96.06 301 SER A N 1
ATOM 2353 C CA . SER A 1 301 ? -11.894 7.694 5.817 1.00 96.06 301 SER A CA 1
ATOM 2354 C C . SER A 1 301 ? -12.451 6.504 5.017 1.00 96.06 301 SER A C 1
ATOM 2356 O O . SER A 1 301 ? -11.725 5.913 4.219 1.00 96.06 301 SER A O 1
ATOM 2358 N N . GLY A 1 302 ? -13.717 6.130 5.226 1.00 94.88 302 GLY A N 1
ATOM 2359 C CA . GLY A 1 302 ? -14.408 5.086 4.470 1.00 94.88 302 GLY A CA 1
ATOM 2360 C C . GLY A 1 302 ? -14.199 3.656 4.977 1.00 94.88 302 GLY A C 1
ATOM 2361 O O . GLY A 1 302 ? -14.506 2.714 4.247 1.00 94.88 302 GLY A O 1
ATOM 2362 N N . ILE A 1 303 ? -13.686 3.456 6.198 1.00 97.44 303 ILE A N 1
ATOM 2363 C CA . ILE A 1 303 ? -13.626 2.116 6.804 1.00 97.44 303 ILE A CA 1
ATOM 2364 C C . ILE A 1 303 ? -15.033 1.728 7.275 1.00 97.44 303 ILE A C 1
ATOM 2366 O O . ILE A 1 303 ? -15.539 2.272 8.258 1.00 97.44 303 ILE A O 1
ATOM 2370 N N . GLN A 1 304 ? -15.663 0.780 6.578 1.00 96.75 304 GLN A N 1
ATOM 2371 C CA . GLN A 1 304 ? -17.064 0.400 6.799 1.00 96.75 304 GLN A CA 1
ATOM 2372 C C . GLN A 1 304 ? -17.316 -0.132 8.212 1.00 96.75 304 GLN A C 1
ATOM 2374 O O . GLN A 1 304 ? -18.299 0.242 8.845 1.00 96.75 304 GLN A O 1
ATOM 2379 N N . GLU A 1 305 ? -16.415 -0.960 8.744 1.00 97.56 305 GLU A N 1
ATOM 2380 C CA . GLU A 1 305 ? -16.510 -1.489 10.108 1.00 97.56 305 GLU A CA 1
ATOM 2381 C C . GLU A 1 305 ? -16.450 -0.372 11.154 1.00 97.56 305 GLU A C 1
ATOM 2383 O O . GLU A 1 305 ? -17.168 -0.417 12.152 1.00 97.56 305 GLU A O 1
ATOM 2388 N N . ALA A 1 306 ? -15.636 0.656 10.902 1.00 97.81 306 ALA A N 1
ATOM 2389 C CA . ALA A 1 306 ? -15.545 1.818 11.772 1.00 97.81 306 ALA A CA 1
ATOM 2390 C C . ALA A 1 306 ? -16.802 2.691 11.684 1.00 97.81 306 ALA A C 1
ATOM 2392 O O . ALA A 1 306 ? -17.243 3.201 12.707 1.00 97.81 306 ALA A O 1
ATOM 2393 N N . ALA A 1 307 ? -17.411 2.831 10.501 1.00 98.00 307 ALA A N 1
ATOM 2394 C CA . ALA A 1 307 ? -18.696 3.515 10.348 1.00 98.00 307 ALA A CA 1
ATOM 2395 C C . ALA A 1 307 ? -19.818 2.782 11.104 1.00 98.00 307 ALA A C 1
ATOM 2397 O O . ALA A 1 307 ? -20.548 3.401 11.873 1.00 98.00 307 ALA A O 1
ATOM 2398 N N . ARG A 1 308 ? -19.879 1.450 10.992 1.00 97.50 308 ARG A N 1
ATOM 2399 C CA . ARG A 1 308 ? -20.790 0.596 11.774 1.00 97.50 308 ARG A CA 1
ATOM 2400 C C . ARG A 1 308 ? -20.624 0.812 13.281 1.00 97.50 308 ARG A C 1
ATOM 2402 O O . ARG A 1 308 ? -21.592 0.999 14.016 1.00 97.50 308 ARG A O 1
ATOM 2409 N N . GLU A 1 309 ? -19.380 0.838 13.748 1.00 97.94 309 GLU A N 1
ATOM 2410 C CA . GLU A 1 309 ? -19.074 1.093 15.155 1.00 97.94 309 GLU A CA 1
ATOM 2411 C C . GLU A 1 309 ? -19.391 2.536 15.580 1.00 97.94 309 GLU A C 1
ATOM 2413 O O . GLU A 1 309 ? -19.845 2.751 16.703 1.00 97.94 309 GLU A O 1
ATOM 2418 N N . ALA A 1 310 ? -19.205 3.523 14.699 1.00 97.81 310 ALA A N 1
ATOM 2419 C CA . ALA A 1 310 ? -19.584 4.912 14.948 1.00 97.81 310 ALA A CA 1
ATOM 2420 C C . ALA A 1 310 ? -21.101 5.048 15.146 1.00 97.81 310 ALA A C 1
ATOM 2422 O O . ALA A 1 310 ? -21.524 5.648 16.134 1.00 97.81 310 ALA A O 1
ATOM 2423 N N . ALA A 1 311 ? -21.910 4.421 14.282 1.00 97.44 311 ALA A N 1
ATOM 2424 C CA . ALA A 1 311 ? -23.365 4.368 14.435 1.00 97.44 311 ALA A CA 1
ATOM 2425 C C . ALA A 1 311 ? -23.764 3.796 15.804 1.00 97.44 311 ALA A C 1
ATOM 2427 O O . ALA A 1 311 ? -24.561 4.388 16.535 1.00 97.44 311 ALA A O 1
ATOM 2428 N N . ARG A 1 312 ? -23.143 2.675 16.195 1.00 97.19 312 ARG A N 1
ATOM 2429 C CA . ARG A 1 312 ? -23.385 2.029 17.490 1.00 97.19 312 ARG A CA 1
ATOM 2430 C C . ARG A 1 312 ? -23.043 2.943 18.672 1.00 97.19 312 ARG A C 1
ATOM 2432 O O . ARG A 1 312 ? -23.789 2.975 19.650 1.00 97.19 312 ARG A O 1
ATOM 2439 N N . LEU A 1 313 ? -21.922 3.666 18.608 1.00 96.00 313 LEU A N 1
ATOM 2440 C CA . LEU A 1 313 ? -21.509 4.601 19.660 1.00 96.00 313 LEU A CA 1
ATOM 2441 C C . LEU A 1 313 ? -22.484 5.778 19.793 1.00 96.00 313 LEU A C 1
ATOM 2443 O O . LEU A 1 313 ? -22.864 6.111 20.914 1.00 96.00 313 LEU A O 1
ATOM 2447 N N . GLU A 1 314 ? -22.937 6.358 18.680 1.00 95.25 314 GLU A N 1
ATOM 2448 C CA . GLU A 1 314 ? -23.937 7.435 18.699 1.00 95.25 314 GLU A CA 1
ATOM 2449 C C . GLU A 1 314 ? -25.278 6.961 19.283 1.00 95.25 314 GLU A C 1
ATOM 2451 O O . GLU A 1 314 ? -25.854 7.644 20.135 1.00 95.25 314 GLU A O 1
ATOM 2456 N N . GLY A 1 315 ? -25.729 5.754 18.920 1.00 94.50 315 GLY A N 1
ATOM 2457 C CA . GLY A 1 315 ? -26.943 5.151 19.477 1.00 94.50 315 GLY A CA 1
ATOM 2458 C C . GLY A 1 315 ? -26.865 4.924 20.992 1.00 94.50 315 GLY A C 1
ATOM 2459 O O . GLY A 1 315 ? -27.807 5.242 21.720 1.00 94.50 315 GLY A O 1
ATOM 2460 N N . LEU A 1 316 ? -25.724 4.440 21.497 1.00 94.56 316 LEU A N 1
ATOM 2461 C CA . LEU A 1 316 ? -25.511 4.270 22.940 1.00 94.56 316 LEU A CA 1
ATOM 2462 C C . LEU A 1 316 ? -25.508 5.597 23.701 1.00 94.56 316 LEU A C 1
ATOM 2464 O O . LEU A 1 316 ? -26.074 5.686 24.791 1.00 94.56 316 LEU A O 1
ATOM 2468 N N . GLU A 1 317 ? -24.870 6.632 23.155 1.00 93.12 317 GLU A N 1
ATOM 2469 C CA . GLU A 1 317 ? -24.864 7.946 23.796 1.00 93.12 317 GLU A CA 1
ATOM 2470 C C . GLU A 1 317 ? -26.243 8.601 23.792 1.00 93.12 317 GLU A C 1
ATOM 2472 O O . GLU A 1 317 ? -26.592 9.296 24.746 1.00 93.12 317 GLU A O 1
ATOM 2477 N N . MET A 1 318 ? -27.019 8.398 22.726 1.00 93.31 318 MET A N 1
ATOM 2478 C CA . MET A 1 318 ? -28.404 8.847 22.650 1.00 93.31 318 MET A CA 1
ATOM 2479 C C . MET A 1 318 ? -29.256 8.171 23.732 1.00 93.31 318 MET A C 1
ATOM 2481 O O . MET A 1 318 ? -29.966 8.863 24.461 1.00 93.31 318 MET A O 1
ATOM 2485 N N . GLU A 1 319 ? -29.153 6.848 23.882 1.00 93.50 319 GLU A N 1
ATOM 2486 C CA . GLU A 1 319 ? -29.899 6.092 24.895 1.00 93.50 319 GLU A CA 1
ATOM 2487 C C . GLU A 1 319 ? -29.515 6.519 26.319 1.00 93.50 319 GLU A C 1
ATOM 2489 O O . GLU A 1 319 ? -30.384 6.798 27.143 1.00 93.50 319 GLU A O 1
ATOM 2494 N N . LYS A 1 320 ? -28.215 6.677 26.595 1.00 93.69 320 LYS A N 1
ATOM 2495 C CA . LYS A 1 320 ? -27.732 7.167 27.892 1.00 93.69 320 LYS A CA 1
ATOM 2496 C C . LYS A 1 320 ? -28.283 8.558 28.219 1.00 93.69 320 LYS A C 1
ATOM 2498 O O . LYS A 1 320 ? -28.809 8.778 29.306 1.00 93.69 320 LYS A O 1
ATOM 2503 N N . ALA A 1 321 ? -28.211 9.492 27.275 1.00 92.12 321 ALA A N 1
ATOM 2504 C CA . ALA A 1 321 ? -28.698 10.851 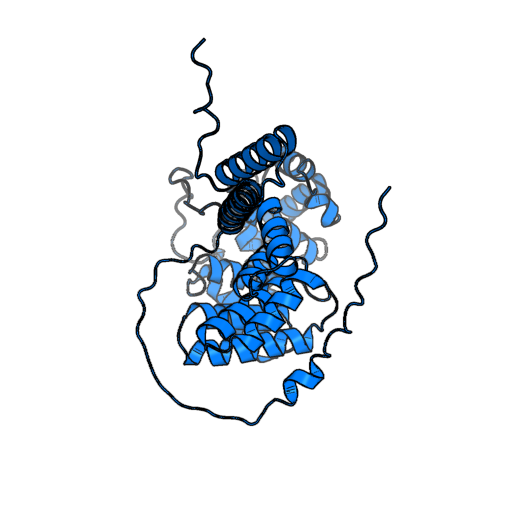27.489 1.00 92.12 321 ALA A CA 1
ATOM 2505 C C . ALA A 1 321 ? -30.228 10.918 27.646 1.00 92.12 321 ALA A C 1
ATOM 2507 O O . ALA A 1 321 ? -30.751 11.778 28.359 1.00 92.12 321 ALA A O 1
ATOM 2508 N N . ARG A 1 322 ? -30.959 9.992 27.012 1.00 92.38 322 ARG A N 1
ATOM 2509 C CA . ARG A 1 322 ? -32.401 9.820 27.214 1.00 92.38 322 ARG A CA 1
ATOM 2510 C C . ARG A 1 322 ? -32.713 9.344 28.632 1.00 92.38 322 ARG A C 1
ATOM 2512 O O . ARG A 1 322 ? -33.617 9.891 29.256 1.00 92.38 322 ARG A O 1
ATOM 2519 N N . GLN A 1 323 ? -31.964 8.367 29.142 1.00 93.44 323 GLN A N 1
ATOM 2520 C CA . GLN A 1 323 ? -32.120 7.854 30.509 1.00 93.44 323 GLN A CA 1
ATOM 2521 C C . GLN A 1 323 ? -31.785 8.911 31.568 1.00 93.44 323 GLN A C 1
ATOM 2523 O O . GLN A 1 323 ? -32.468 9.008 32.582 1.00 93.44 323 GLN A O 1
ATOM 2528 N N . GLU A 1 324 ? -30.771 9.738 31.314 1.00 94.44 324 GLU A N 1
ATOM 2529 C CA . GLU A 1 324 ? -30.367 10.831 32.205 1.00 94.44 324 GLU A CA 1
ATOM 2530 C C . GLU A 1 324 ? -31.278 12.070 32.103 1.00 94.44 324 GLU A C 1
ATOM 2532 O O . GLU A 1 324 ? -31.133 13.007 32.887 1.00 94.44 324 GLU A O 1
ATOM 2537 N N . GLY A 1 325 ? -32.200 12.115 31.132 1.00 93.44 325 GLY A N 1
ATOM 2538 C CA . GLY A 1 325 ? -33.040 13.288 30.866 1.00 93.44 325 GLY A CA 1
ATOM 2539 C C . GLY A 1 325 ? -32.250 14.519 30.403 1.00 93.44 325 GLY A C 1
ATOM 2540 O O . GLY A 1 325 ? -32.754 15.640 30.467 1.00 93.44 325 GLY A O 1
ATOM 2541 N N . THR A 1 326 ? -31.006 14.331 29.954 1.00 91.75 326 THR A N 1
ATOM 2542 C CA . THR A 1 326 ? -30.101 15.410 29.534 1.00 91.75 326 THR A CA 1
ATOM 2543 C C . THR A 1 326 ? -30.313 15.812 28.078 1.00 91.75 326 THR A C 1
ATOM 2545 O O . THR A 1 326 ? -29.957 16.925 27.693 1.00 91.75 326 THR A O 1
ATOM 2548 N N . LEU A 1 327 ? -30.921 14.937 27.274 1.00 86.62 327 LEU A N 1
ATOM 2549 C CA . LEU A 1 327 ? -31.069 15.132 25.837 1.00 86.62 327 LEU A CA 1
ATOM 2550 C C . LEU A 1 327 ? -32.277 16.022 25.501 1.00 86.62 327 LEU A C 1
ATOM 2552 O O . LEU A 1 327 ? -33.432 15.645 25.710 1.00 86.62 327 LEU A O 1
ATOM 2556 N N . LYS A 1 328 ? -32.023 17.205 24.929 1.00 89.38 328 LYS A N 1
ATOM 2557 C CA . LYS A 1 328 ? -33.086 18.062 24.376 1.00 89.38 328 LYS A CA 1
ATOM 2558 C C . LYS A 1 328 ? -33.535 17.543 23.010 1.00 89.38 328 LYS A C 1
ATOM 2560 O O . LYS A 1 328 ? -32.748 16.951 22.276 1.00 89.38 328 LYS A O 1
ATOM 2565 N N . GLY A 1 329 ? -34.783 17.832 22.626 1.00 87.31 329 GLY A N 1
ATOM 2566 C CA . GLY A 1 329 ? -35.390 17.294 21.398 1.00 87.31 329 GLY A CA 1
ATOM 2567 C C . GLY A 1 329 ? -34.555 17.487 20.123 1.00 87.31 329 GLY A C 1
ATOM 2568 O O . GLY A 1 329 ? -34.455 16.572 19.314 1.00 87.31 329 GLY A O 1
ATOM 2569 N N . TRP A 1 330 ? -33.890 18.635 19.954 1.00 88.19 330 TRP A N 1
ATOM 2570 C CA . TRP A 1 330 ? -33.055 18.878 18.771 1.00 88.19 330 TRP A CA 1
ATOM 2571 C C . TRP A 1 330 ? -31.715 18.115 18.795 1.00 88.19 330 TRP A C 1
ATOM 2573 O O . TRP A 1 330 ? -31.260 17.672 17.745 1.00 88.19 330 TRP A O 1
ATOM 2583 N N . GLU A 1 331 ? -31.103 17.914 19.968 1.00 90.25 331 GLU A N 1
ATOM 2584 C CA . GLU A 1 331 ? -29.856 17.141 20.120 1.00 90.25 331 GLU A CA 1
ATOM 2585 C C . GLU A 1 331 ? -30.111 15.653 19.875 1.00 90.25 331 GLU A C 1
ATOM 2587 O O . GLU A 1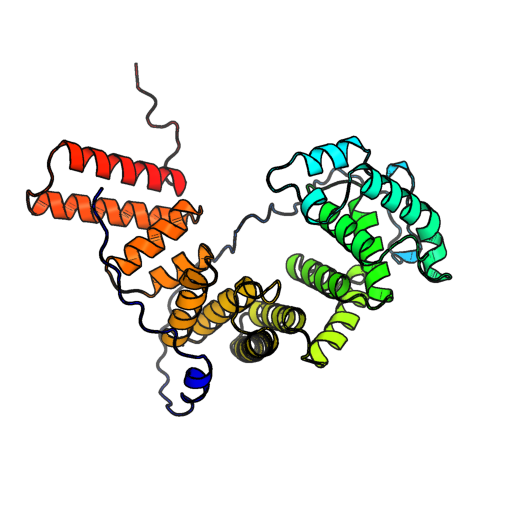 331 ? -29.315 14.986 19.217 1.00 90.25 331 GLU A O 1
ATOM 2592 N N . ALA A 1 332 ? -31.258 15.157 20.351 1.00 89.56 332 ALA A N 1
ATOM 2593 C CA . ALA A 1 332 ? -31.729 13.804 20.080 1.00 89.56 332 ALA A CA 1
ATOM 2594 C C . ALA A 1 332 ? -31.899 13.559 18.578 1.00 89.56 332 ALA A C 1
ATOM 2596 O O . ALA A 1 332 ? -31.382 12.579 18.044 1.00 89.56 332 ALA A O 1
ATOM 2597 N N . ASN A 1 333 ? -32.560 14.494 17.890 1.00 90.12 333 ASN A N 1
ATOM 2598 C CA . ASN A 1 333 ? -32.748 14.416 16.446 1.00 90.12 333 ASN A CA 1
ATOM 2599 C C . ASN A 1 333 ? -31.409 14.436 15.700 1.00 90.12 333 ASN A C 1
ATOM 2601 O O . ASN A 1 333 ? -31.211 13.626 14.799 1.00 90.12 333 ASN A O 1
ATOM 2605 N N . LEU A 1 334 ? -30.472 15.307 16.093 1.00 91.25 334 LEU A N 1
ATOM 2606 C CA . LEU A 1 334 ? -29.149 15.377 15.469 1.00 91.25 334 LEU A CA 1
ATOM 2607 C C . LEU A 1 334 ? -28.372 14.062 15.620 1.00 91.25 334 LEU A C 1
ATOM 2609 O O . LEU A 1 334 ? -27.842 13.561 14.631 1.00 91.25 334 LEU A O 1
ATOM 2613 N N . LYS A 1 335 ? -28.333 13.475 16.824 1.00 91.12 335 LYS A N 1
ATOM 2614 C CA . LYS A 1 335 ? -27.672 12.177 17.043 1.00 91.12 335 LYS A CA 1
ATOM 2615 C C . LYS A 1 335 ? -28.327 11.052 16.245 1.00 91.12 335 LYS A C 1
ATOM 2617 O O . LYS A 1 335 ? -27.621 10.242 15.653 1.00 91.12 335 LYS A O 1
ATOM 2622 N N . GLY A 1 336 ? -29.658 11.045 16.161 1.00 92.69 336 GLY A N 1
ATOM 2623 C CA . GLY A 1 336 ? -30.396 10.097 15.325 1.00 92.69 336 GLY A CA 1
ATOM 2624 C C . GLY A 1 336 ? -30.073 10.233 13.832 1.00 92.69 336 GLY A C 1
ATOM 2625 O O . GLY A 1 336 ? -29.932 9.224 13.144 1.00 92.69 336 GLY A O 1
ATOM 2626 N N . CYS A 1 337 ? -29.905 11.459 13.326 1.00 94.12 337 CYS A N 1
ATOM 2627 C CA . CYS A 1 337 ? -29.451 11.692 11.952 1.00 94.12 337 CYS A CA 1
ATOM 2628 C C . CYS A 1 337 ? -28.022 11.182 11.734 1.00 94.12 337 CYS A C 1
ATOM 2630 O O . CYS A 1 337 ? -27.791 10.436 10.787 1.00 94.12 337 CYS A O 1
ATOM 2632 N N . LEU A 1 338 ? -27.087 11.510 12.633 1.00 94.56 338 LEU A N 1
ATOM 2633 C CA . LEU A 1 338 ? -25.695 11.056 12.534 1.00 94.56 338 LEU A CA 1
ATOM 2634 C C . LEU A 1 338 ? -25.585 9.529 12.562 1.00 94.56 338 LEU A C 1
ATOM 2636 O O . LEU A 1 338 ? -24.843 8.951 11.772 1.00 94.56 338 LEU A O 1
ATOM 2640 N N . GLN A 1 339 ? -26.344 8.860 13.432 1.00 95.44 339 GLN A N 1
ATOM 2641 C CA . GLN A 1 339 ? -26.396 7.401 13.463 1.00 95.44 339 GLN A CA 1
ATOM 2642 C C . GLN A 1 339 ? -26.813 6.829 12.096 1.00 95.44 339 GLN A C 1
ATOM 2644 O O . GLN A 1 339 ? -26.121 5.965 11.559 1.00 95.44 339 GLN A O 1
ATOM 2649 N N . LYS A 1 340 ? -27.898 7.347 11.507 1.00 94.31 340 LYS A N 1
ATOM 2650 C CA . LYS A 1 340 ? -28.399 6.913 10.190 1.00 94.31 340 LYS A CA 1
ATOM 2651 C C . LYS A 1 340 ? -27.405 7.180 9.060 1.00 94.31 340 LYS A C 1
ATOM 2653 O O . LYS A 1 340 ? -27.285 6.371 8.137 1.00 94.31 340 LYS A O 1
ATOM 2658 N N . GLU A 1 341 ? -26.696 8.306 9.108 1.00 94.62 341 GLU A N 1
ATOM 2659 C CA . GLU A 1 341 ? -25.634 8.621 8.149 1.00 94.62 341 GLU A CA 1
ATOM 2660 C C . GLU A 1 341 ? -24.506 7.586 8.223 1.00 94.62 341 GLU A C 1
ATOM 2662 O O . GLU A 1 341 ? -24.080 7.060 7.193 1.00 94.62 341 GLU A O 1
ATOM 2667 N N . TRP A 1 342 ? -24.072 7.216 9.431 1.00 96.75 342 TRP A N 1
ATOM 2668 C CA . TRP A 1 342 ? -23.054 6.183 9.618 1.00 96.75 342 TRP A CA 1
ATOM 2669 C C . TRP A 1 342 ? -23.511 4.797 9.149 1.00 96.75 342 TRP A C 1
ATOM 2671 O O . TRP A 1 342 ? -22.739 4.108 8.482 1.00 96.75 342 TRP A O 1
ATOM 2681 N N . GLU A 1 343 ? -24.758 4.407 9.424 1.00 95.50 343 GLU A N 1
ATOM 2682 C CA . GLU A 1 343 ? -25.359 3.160 8.916 1.00 95.50 343 GLU A CA 1
ATOM 2683 C C . GLU A 1 343 ? -25.381 3.132 7.379 1.00 95.50 343 GLU A C 1
ATOM 2685 O O . GLU A 1 343 ? -25.071 2.114 6.757 1.00 95.50 343 GLU A O 1
ATOM 2690 N N . THR A 1 344 ? -25.667 4.277 6.755 1.00 93.88 344 THR A N 1
ATOM 2691 C CA . THR A 1 344 ? -25.636 4.433 5.294 1.00 93.88 344 THR A CA 1
ATOM 2692 C C . THR A 1 344 ? -24.214 4.275 4.746 1.00 93.88 344 THR A C 1
ATOM 2694 O O . THR A 1 344 ? -24.004 3.545 3.779 1.00 93.88 344 THR A O 1
ATOM 2697 N N . ILE A 1 345 ? -23.211 4.901 5.378 1.00 93.12 345 ILE A N 1
ATOM 2698 C CA . ILE A 1 345 ? -21.792 4.770 4.987 1.00 93.12 345 ILE A CA 1
ATOM 2699 C C . ILE A 1 345 ? -21.300 3.327 5.152 1.00 93.12 345 ILE A C 1
ATOM 2701 O O . ILE A 1 345 ? -20.528 2.833 4.326 1.00 93.12 345 ILE A O 1
ATOM 2705 N N . ALA A 1 346 ? -21.753 2.633 6.196 1.00 94.38 346 ALA A N 1
ATOM 2706 C CA . ALA A 1 346 ? -21.396 1.242 6.437 1.00 94.38 346 ALA A CA 1
ATOM 2707 C C . ALA A 1 346 ? -22.030 0.255 5.437 1.00 94.38 346 ALA A C 1
ATOM 2709 O O . ALA A 1 346 ? -21.602 -0.903 5.378 1.00 94.38 346 ALA A O 1
ATOM 2710 N N . GLY A 1 347 ? -23.001 0.721 4.639 1.00 92.69 347 GLY A N 1
ATOM 2711 C CA . GLY A 1 347 ? -23.759 -0.080 3.679 1.00 92.69 347 GLY A CA 1
ATOM 2712 C C . GLY A 1 347 ? -24.910 -0.870 4.303 1.00 92.69 347 GLY A C 1
ATOM 2713 O O . GLY A 1 347 ? -25.484 -1.721 3.628 1.00 92.69 347 GLY A O 1
ATOM 2714 N N . ASP A 1 348 ? -25.249 -0.598 5.563 1.00 90.19 348 ASP A N 1
ATOM 2715 C CA . ASP A 1 348 ? -26.307 -1.304 6.291 1.00 90.19 348 ASP A CA 1
ATOM 2716 C C . ASP A 1 348 ? -27.701 -0.754 5.934 1.00 90.19 348 ASP A C 1
ATOM 2718 O O . ASP A 1 348 ? -28.708 -1.434 6.122 1.00 90.19 348 ASP A O 1
ATOM 2722 N N . ARG A 1 349 ? -27.759 0.467 5.382 1.00 86.62 349 ARG A N 1
ATOM 2723 C CA . ARG A 1 349 ? -28.989 1.129 4.936 1.00 86.62 349 ARG A CA 1
ATOM 2724 C C . ARG A 1 349 ? -28.880 1.553 3.477 1.00 86.62 349 ARG A C 1
ATOM 2726 O O . ARG A 1 349 ? -27.889 2.161 3.070 1.00 86.62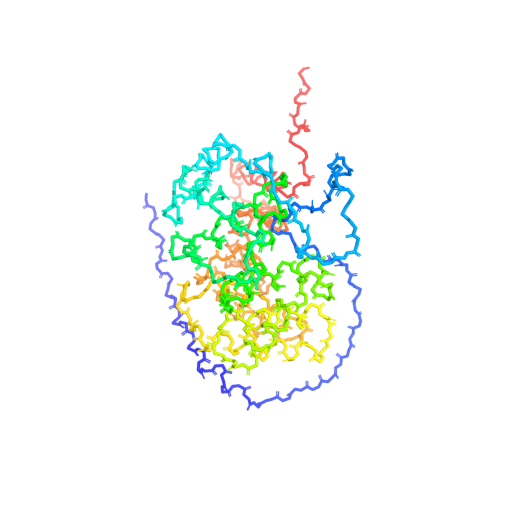 349 ARG A O 1
ATOM 2733 N N . THR A 1 350 ? -29.905 1.258 2.679 1.00 79.94 350 THR A N 1
ATOM 2734 C CA . THR A 1 350 ? -29.969 1.751 1.299 1.00 79.94 350 THR A CA 1
ATOM 2735 C C . THR A 1 350 ? -30.420 3.216 1.296 1.00 79.94 350 THR A C 1
ATOM 2737 O O . THR A 1 350 ? -31.312 3.601 2.049 1.00 79.94 350 THR A O 1
ATOM 2740 N N . MET A 1 351 ? -29.833 4.061 0.438 1.00 72.50 351 MET A N 1
ATOM 2741 C CA . MET A 1 351 ? -30.173 5.498 0.381 1.00 72.50 351 MET A CA 1
ATOM 2742 C C . MET A 1 351 ? -31.632 5.788 -0.037 1.00 72.50 351 MET A C 1
ATOM 2744 O O . MET A 1 351 ? -32.049 6.942 -0.024 1.00 72.50 351 MET A O 1
ATOM 2748 N N . TYR A 1 352 ? -32.403 4.768 -0.428 1.00 73.44 352 TYR A N 1
ATOM 2749 C CA . TYR A 1 352 ? -33.712 4.918 -1.070 1.00 73.44 352 TYR A CA 1
ATOM 2750 C C . TYR A 1 352 ? -34.907 4.552 -0.181 1.00 73.44 352 TYR A C 1
ATOM 2752 O O . TYR A 1 352 ? -36.044 4.791 -0.577 1.00 73.44 352 TYR A O 1
ATOM 2760 N N . GLU A 1 353 ? -34.686 4.003 1.015 1.00 63.59 353 GLU A N 1
ATOM 2761 C CA . GLU A 1 353 ? -35.787 3.559 1.886 1.00 63.59 353 GLU A CA 1
ATOM 2762 C C . GLU A 1 353 ? -36.558 4.704 2.560 1.00 63.59 353 GLU A C 1
ATOM 2764 O O . GLU A 1 353 ? -37.699 4.503 2.962 1.00 63.59 353 GLU A O 1
ATOM 2769 N N . ASP A 1 354 ? -36.002 5.919 2.613 1.00 60.75 354 ASP A N 1
ATOM 2770 C CA . ASP A 1 354 ? -36.711 7.110 3.114 1.00 60.75 354 ASP A CA 1
ATOM 2771 C C . ASP A 1 354 ? -37.491 7.850 2.007 1.00 60.75 354 ASP A C 1
ATOM 2773 O O . ASP A 1 354 ? -37.894 9.003 2.177 1.00 60.75 354 ASP A O 1
ATOM 2777 N N . GLY A 1 355 ? -37.725 7.185 0.867 1.00 56.19 355 GLY A N 1
ATOM 2778 C CA . GLY A 1 355 ? -38.642 7.632 -0.176 1.00 56.19 355 GLY A CA 1
ATOM 2779 C C . GLY A 1 355 ? -40.062 7.762 0.368 1.00 56.19 355 GLY A C 1
ATOM 2780 O O . GLY A 1 355 ? -40.843 6.815 0.335 1.00 56.19 355 GLY A O 1
ATOM 2781 N N . VAL A 1 356 ? -40.350 8.955 0.886 1.00 49.91 356 VAL A N 1
ATOM 2782 C CA . VAL A 1 356 ? -41.655 9.518 1.232 1.00 49.91 356 VAL A CA 1
ATOM 2783 C C . VAL A 1 356 ? -42.748 8.877 0.374 1.00 49.91 356 VAL A C 1
ATOM 2785 O O . VAL A 1 356 ? -42.813 9.118 -0.831 1.00 49.91 356 VAL A O 1
ATOM 2788 N N . SER A 1 357 ? -43.611 8.070 1.000 1.00 46.25 357 SER A N 1
ATOM 2789 C CA . SER A 1 357 ? -44.954 7.841 0.464 1.00 46.25 357 SER A CA 1
ATOM 2790 C C . SER A 1 357 ? -45.636 9.207 0.438 1.00 46.25 357 SER A C 1
ATOM 2792 O O . SER A 1 357 ? -46.042 9.702 1.490 1.00 46.25 357 SER A O 1
ATOM 2794 N N . MET A 1 358 ? -45.61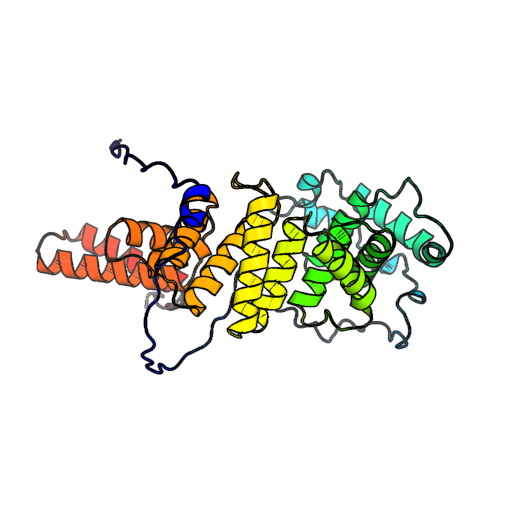8 9.861 -0.725 1.00 41.31 358 MET A N 1
ATOM 2795 C CA . MET A 1 358 ? -46.398 11.073 -0.983 1.00 41.31 358 MET A CA 1
ATOM 2796 C C . MET A 1 358 ? -47.867 10.727 -1.163 1.00 41.31 358 MET A C 1
ATOM 2798 O O . MET A 1 358 ? -48.146 9.689 -1.807 1.00 41.31 358 MET A O 1
#

Foldseek 3Di:
DDDDDDDPPDPQDPVVVVVVPPDDDDDDDDDDDDDDDDDPDDDDPPPPPPPPPPPPDDDPDDPLPDQDDLVLQDDLVVLVVCCPDPVRLQVVLVHHSVRLRVLLVVCNVCLNPVVPDPDDPVNDLSSLLSSLVSQVVDDPGSNVSVSLSSLVSSLVVLNVVSLLVLCVVCQVVVNCVPPSNVSSNVSLVVVCVVLQALSSLQSQLVSLLVVVDPVSLVVSLVSLVSSCVNQDLQAPSDDCVLVSLQSNLVSCVSVVVLVSSLSSLCSSCPVNVDLVSLQSNLVSDDDDDSSLVSLVSNLVVLPLVSLLVNLVVLVVVLVVCVVVVNDDPVNNVVSVVSSVVSCVSSVVDDPCPPPDPD

Secondary structure (DSSP, 8-state):
-PPPP------PPPGGGGGG---------------------SS-------TTS------SS-GGG----GGGSPPHHHHHHHHTSTT-HHHHTT--HHHHHHHHHHHHHHGGGTTTSPPPTTS-HHHHHHHHHHHHHSS--TTHHHHHHHHHHHHHTT-HHHHHHHHHHHHHTT-TTSTTTHHHHHHHHHHHTTT--HHHHHHHHHHHHTT--HHHHHHHHHHHHHHHHHH-SSTTSSTTHHHHHHHHHHHHHHTT-HHHHHHHHHHHHHTS--HHHHHHHHHTSPSSHHHHHHHHHHHHTT-HHHHHHHHHHHHHHHHHHHHTT---HHHHHHHHHHHHHHHHHHTSS-TTTT----

pLDDT: mean 83.91, std 23.6, range [23.69, 98.62]

Sequence (358 aa):
MRLYPKMALRSPIPWQQLQLLRRSTPSQHGLAIHRPFCPTSTLLRSFHSSPNHLMKVRKPGSFSTIRFTASDIPPLSHWESLASQTGNPITALGLTPEACLSTMQQYVSIAPTLQQRPLPTTLAKDKLHSIAVLIITGPPNAAWPIALHMLNTLVSLSYTPSILTMARLGFRTHKLGEPQFYPARCAFDALARKETDPNACTLQGLILAAQDTPATDMQALYWFRTAARLGGEVRGSWDWQAGCALQMGKVYLRQQEKDKARDIFRYVALELDVAEGCWLYATLLEHGEERKGMVLKAAVSGIQEAAREAARLEGLEMEKARQEGTLKGWEANLKGCLQKEWETIAGDRTMYEDGVSM